Protein AF-A0A3D3ADB4-F1 (afdb_monomer)

Solvent-accessible surface area (backbone atoms only — not comparable to full-atom values): 12333 Å² total; per-residue (Å²): 105,64,68,58,50,26,43,76,72,62,76,50,87,86,85,88,78,67,61,51,85,45,22,53,72,97,80,28,45,43,58,43,72,44,87,93,60,71,86,70,34,26,32,34,36,69,27,54,46,52,48,50,51,60,51,36,76,79,46,87,49,58,43,36,26,47,32,72,87,23,54,72,69,45,68,66,54,27,58,54,53,31,73,50,98,59,74,39,76,54,59,38,40,73,80,30,63,38,64,66,36,46,73,73,65,60,48,49,43,34,9,92,47,101,65,89,73,91,40,13,58,64,52,49,51,54,51,49,55,59,16,51,54,59,24,87,79,42,44,80,66,75,73,71,59,38,64,33,58,49,21,75,77,37,65,42,30,43,47,43,91,84,84,67,87,66,65,60,54,98,85,48,62,64,58,64,60,79,73,63,77,46,62,68,60,32,52,54,49,40,51,54,41,12,52,52,50,19,52,73,75,35,54,68,52,37,53,52,42,58,60,74,74,106

Structure (mmCIF, N/CA/C/O backbone):
data_AF-A0A3D3ADB4-F1
#
_entry.id   AF-A0A3D3ADB4-F1
#
loop_
_atom_site.group_PDB
_atom_site.id
_atom_site.type_symbol
_atom_site.label_atom_id
_atom_site.label_alt_id
_atom_site.label_comp_id
_atom_site.label_asym_id
_atom_site.label_entity_id
_atom_site.label_seq_id
_atom_site.pdbx_PDB_ins_code
_atom_site.Cartn_x
_atom_site.Cartn_y
_atom_site.Cartn_z
_atom_site.occupancy
_atom_site.B_iso_or_equiv
_atom_site.auth_seq_id
_atom_site.auth_comp_id
_atom_site.auth_asym_id
_atom_site.auth_atom_id
_atom_site.pdbx_PDB_model_num
ATOM 1 N N . SER A 1 1 ? -0.443 -19.173 4.653 1.00 86.81 1 SER A N 1
ATOM 2 C CA . SER A 1 1 ? -1.095 -17.880 4.958 1.00 86.81 1 SER A CA 1
ATOM 3 C C . SER A 1 1 ? -2.511 -17.875 4.391 1.00 86.81 1 SER A C 1
ATOM 5 O O . SER A 1 1 ? -2.862 -18.818 3.683 1.00 86.81 1 SER A O 1
ATOM 7 N N . LEU A 1 2 ? -3.318 -16.853 4.700 1.00 89.94 2 LEU A N 1
ATOM 8 C CA . LEU A 1 2 ? -4.669 -16.675 4.146 1.00 89.94 2 LEU A CA 1
ATOM 9 C C . LEU A 1 2 ? -4.635 -16.613 2.610 1.00 89.94 2 LEU A C 1
ATOM 11 O O . LEU A 1 2 ? -5.329 -17.367 1.937 1.00 89.94 2 LEU A O 1
ATOM 15 N N . GLN A 1 3 ? -3.720 -15.804 2.076 1.00 91.62 3 GLN A N 1
ATOM 16 C CA . GLN A 1 3 ? -3.515 -15.594 0.644 1.00 91.62 3 GLN A CA 1
ATOM 17 C C . GLN A 1 3 ? -3.093 -16.888 -0.064 1.00 91.62 3 GLN A C 1
ATOM 19 O O . GLN A 1 3 ? -3.604 -17.199 -1.134 1.00 91.62 3 GLN A O 1
ATOM 24 N N . GLY A 1 4 ? -2.208 -17.683 0.550 1.00 93.75 4 GLY A N 1
ATOM 25 C CA . GLY A 1 4 ? -1.774 -18.964 -0.017 1.00 93.75 4 GLY A CA 1
ATOM 26 C C . GLY A 1 4 ? -2.893 -20.008 -0.089 1.00 93.75 4 GLY A C 1
ATOM 27 O O . GLY A 1 4 ? -2.963 -20.755 -1.058 1.00 93.75 4 GLY A O 1
ATOM 28 N N . ARG A 1 5 ? -3.799 -20.035 0.900 1.00 94.12 5 ARG A N 1
ATOM 29 C CA . ARG A 1 5 ? -4.994 -20.892 0.851 1.00 94.12 5 ARG A CA 1
ATOM 30 C C . ARG A 1 5 ? -5.941 -20.432 -0.255 1.00 94.12 5 ARG A C 1
ATOM 32 O O . ARG A 1 5 ? -6.307 -21.233 -1.099 1.00 94.12 5 ARG A O 1
ATOM 39 N N . ALA A 1 6 ? -6.238 -19.136 -0.303 1.00 94.50 6 ALA A N 1
ATOM 40 C CA . ALA A 1 6 ? -7.074 -18.548 -1.343 1.00 94.50 6 ALA A CA 1
ATOM 41 C C . ALA A 1 6 ? -6.532 -18.784 -2.765 1.00 94.50 6 ALA A C 1
ATOM 43 O O . ALA A 1 6 ? -7.314 -18.947 -3.696 1.00 94.50 6 ALA A O 1
ATOM 44 N N . LEU A 1 7 ? -5.205 -18.834 -2.932 1.00 96.06 7 LEU A N 1
ATOM 45 C CA . LEU A 1 7 ? -4.568 -19.182 -4.204 1.00 96.06 7 LEU A CA 1
ATOM 46 C C . LEU A 1 7 ? -4.842 -20.645 -4.578 1.00 96.06 7 LEU A C 1
ATOM 48 O O . LEU A 1 7 ? -5.208 -20.928 -5.715 1.00 96.06 7 LEU A O 1
ATOM 52 N N . ALA A 1 8 ? -4.687 -21.567 -3.622 1.00 95.88 8 ALA A N 1
ATOM 53 C CA . ALA A 1 8 ? -4.964 -22.991 -3.824 1.00 95.88 8 ALA A CA 1
ATOM 54 C C . ALA A 1 8 ? -6.451 -23.263 -4.112 1.00 95.88 8 ALA A C 1
ATOM 56 O O . ALA A 1 8 ? -6.768 -24.116 -4.937 1.00 95.88 8 ALA A O 1
ATOM 57 N N . ASP A 1 9 ? -7.341 -22.489 -3.489 1.00 94.94 9 ASP A N 1
ATOM 58 C CA . ASP A 1 9 ? -8.791 -22.546 -3.697 1.00 94.94 9 ASP A CA 1
ATOM 59 C C . ASP A 1 9 ? -9.231 -21.828 -4.992 1.00 94.94 9 ASP A C 1
ATOM 61 O O . ASP A 1 9 ? -10.410 -21.835 -5.346 1.00 94.94 9 ASP A O 1
ATOM 65 N N . GLY A 1 10 ? -8.295 -21.210 -5.723 1.00 95.62 10 GLY A N 1
ATOM 66 C CA . GLY A 1 10 ? -8.550 -20.559 -7.007 1.00 95.62 10 GLY A CA 1
ATOM 67 C C . GLY A 1 10 ? -9.293 -19.224 -6.919 1.00 95.62 10 GLY A C 1
ATOM 68 O O . GLY A 1 10 ? -9.812 -18.767 -7.935 1.00 95.62 10 GLY A O 1
ATOM 69 N N . LEU A 1 11 ? -9.334 -18.593 -5.740 1.00 94.75 11 LEU A N 1
ATOM 70 C CA . LEU A 1 11 ? -10.004 -17.304 -5.518 1.00 94.75 11 LEU A CA 1
ATOM 71 C C . LEU A 1 11 ? -9.254 -16.122 -6.141 1.00 94.75 11 LEU A C 1
ATOM 73 O O . LEU A 1 11 ? -9.839 -15.072 -6.385 1.00 94.75 11 LEU A O 1
ATOM 77 N N . TRP A 1 12 ? -7.958 -16.282 -6.391 1.00 95.81 12 TRP A N 1
ATOM 78 C CA . TRP A 1 12 ? -7.139 -15.316 -7.113 1.00 95.81 12 TRP A CA 1
ATOM 79 C C . TRP A 1 12 ? -6.017 -16.040 -7.858 1.00 95.81 12 TRP A C 1
ATOM 81 O O . TRP A 1 12 ? -5.745 -17.217 -7.612 1.00 95.81 12 TRP A O 1
ATOM 91 N N . ARG A 1 13 ? -5.370 -15.340 -8.791 1.00 95.81 13 ARG A N 1
ATOM 92 C CA . ARG A 1 13 ? -4.230 -15.842 -9.566 1.00 95.81 13 ARG A CA 1
ATOM 93 C C . ARG A 1 13 ? -3.192 -14.743 -9.726 1.00 95.81 13 ARG A C 1
ATOM 95 O O . ARG A 1 13 ? -3.519 -13.562 -9.670 1.00 95.81 13 ARG A O 1
ATOM 102 N N . MET A 1 14 ? -1.950 -15.149 -9.957 1.00 95.69 14 MET A N 1
ATOM 103 C CA . MET A 1 14 ? -0.850 -14.239 -10.243 1.00 95.69 14 MET A CA 1
ATOM 104 C C . MET A 1 14 ? 0.037 -14.833 -11.319 1.00 95.69 14 MET A C 1
ATOM 106 O O . MET A 1 14 ? 0.435 -15.994 -11.230 1.00 95.69 14 MET A O 1
ATOM 110 N N . THR A 1 15 ? 0.369 -14.002 -12.296 1.00 96.31 15 THR A N 1
ATOM 111 C CA . THR A 1 15 ? 1.345 -14.308 -13.336 1.00 96.31 15 THR A CA 1
ATOM 112 C C . THR A 1 15 ? 2.487 -13.318 -13.192 1.00 96.31 15 THR A C 1
ATOM 114 O O . THR A 1 15 ? 2.254 -12.124 -13.023 1.00 96.31 15 THR A O 1
ATOM 117 N N . MET A 1 16 ? 3.720 -13.816 -13.223 1.00 96.44 16 MET A N 1
ATOM 118 C CA . MET A 1 16 ? 4.918 -12.983 -13.178 1.00 96.44 16 MET A CA 1
ATOM 119 C C . MET A 1 16 ? 5.565 -12.981 -14.557 1.00 96.44 16 MET A C 1
ATOM 121 O O . MET A 1 16 ? 5.712 -14.038 -15.168 1.00 96.44 16 MET A O 1
ATOM 125 N N . HIS A 1 17 ? 5.954 -11.798 -15.020 1.00 96.62 17 HIS A N 1
ATOM 126 C CA . HIS A 1 17 ? 6.668 -11.595 -16.275 1.00 96.62 17 HIS A CA 1
ATOM 127 C C . HIS A 1 17 ? 8.014 -10.946 -15.955 1.00 96.62 17 HIS A C 1
ATOM 129 O O . HIS A 1 17 ? 8.047 -9.932 -15.254 1.00 96.62 17 HIS A O 1
ATOM 135 N N . ASP A 1 18 ? 9.115 -11.529 -16.430 1.00 96.56 18 ASP A N 1
ATOM 136 C CA . ASP A 1 18 ? 10.436 -10.924 -16.270 1.00 96.56 18 ASP A CA 1
ATOM 137 C C . ASP A 1 18 ? 10.607 -9.810 -17.312 1.00 96.56 18 ASP A C 1
ATOM 139 O O . ASP A 1 18 ? 10.455 -10.029 -18.513 1.00 96.56 18 ASP A O 1
ATOM 143 N N . LEU A 1 19 ? 10.944 -8.595 -16.867 1.00 96.00 19 LEU A N 1
ATOM 144 C CA . LEU A 1 19 ? 11.218 -7.474 -17.772 1.00 96.00 19 LEU A CA 1
ATOM 145 C C . LEU A 1 19 ? 12.393 -7.764 -18.716 1.00 96.00 19 LEU A C 1
ATOM 147 O O . LEU A 1 19 ? 12.453 -7.193 -19.805 1.00 96.00 19 LEU A O 1
ATOM 151 N N . ARG A 1 20 ? 13.317 -8.656 -18.333 1.00 96.50 20 ARG A N 1
ATOM 152 C CA . ARG A 1 20 ? 14.448 -9.060 -19.180 1.00 96.50 20 ARG A CA 1
ATOM 153 C C . ARG A 1 20 ? 14.012 -9.771 -20.456 1.00 96.50 20 ARG A C 1
ATOM 155 O O . ARG A 1 20 ? 14.722 -9.670 -21.455 1.00 96.50 20 ARG A O 1
ATOM 162 N N . ASP A 1 21 ? 12.837 -10.394 -20.482 1.00 97.19 21 ASP A N 1
ATOM 163 C CA . ASP A 1 21 ? 12.294 -11.000 -21.706 1.00 97.19 21 ASP A CA 1
ATOM 164 C C . ASP A 1 21 ? 12.015 -9.951 -22.799 1.00 97.19 21 ASP A C 1
ATOM 166 O O . ASP A 1 21 ? 12.003 -10.271 -23.987 1.00 97.19 21 ASP A O 1
ATOM 170 N N . PHE A 1 22 ? 11.870 -8.683 -22.403 1.00 97.50 22 PHE A N 1
ATOM 171 C CA . PHE A 1 22 ? 11.671 -7.527 -23.279 1.00 97.50 22 PHE A CA 1
ATOM 172 C C . PHE A 1 22 ? 12.933 -6.659 -23.409 1.00 97.50 22 PHE A C 1
ATOM 174 O O . PHE A 1 22 ? 12.899 -5.599 -24.035 1.00 97.50 22 PHE A O 1
ATOM 181 N N . GLY A 1 23 ? 14.043 -7.084 -22.799 1.00 96.88 23 GLY A N 1
ATOM 182 C CA . GLY A 1 23 ? 15.298 -6.346 -22.773 1.00 96.88 23 GLY A CA 1
ATOM 183 C C . GLY A 1 23 ? 15.982 -6.280 -24.139 1.00 96.88 23 GLY A C 1
ATOM 184 O O . GLY A 1 23 ? 15.823 -7.148 -24.998 1.00 96.88 23 GLY A O 1
ATOM 185 N N . VAL A 1 24 ? 16.801 -5.250 -24.338 1.00 95.25 24 VAL A N 1
ATOM 186 C CA . VAL A 1 24 ? 17.414 -4.964 -25.639 1.00 95.25 24 VAL A CA 1
ATOM 187 C C . VAL A 1 24 ? 18.817 -5.559 -25.755 1.00 95.25 24 VAL A C 1
ATOM 189 O O . VAL A 1 24 ? 19.651 -5.461 -24.850 1.00 95.25 24 VAL A O 1
ATOM 192 N N . GLY A 1 25 ? 19.098 -6.138 -26.925 1.00 95.12 25 GLY A N 1
ATOM 193 C CA . GLY A 1 25 ? 20.404 -6.687 -27.284 1.00 95.12 25 GLY A CA 1
ATOM 194 C C . GLY A 1 25 ? 20.715 -8.033 -26.624 1.00 95.12 25 GLY A C 1
ATOM 195 O O . GLY A 1 25 ? 19.897 -8.629 -25.931 1.00 95.12 25 GLY A O 1
ATOM 196 N N . LYS A 1 26 ? 21.942 -8.522 -26.840 1.00 93.75 26 LYS A N 1
ATOM 197 C CA . LYS A 1 26 ? 22.391 -9.854 -26.390 1.00 93.75 26 LYS A CA 1
ATOM 198 C C . LYS A 1 26 ? 22.287 -10.062 -24.871 1.00 93.75 26 LYS A C 1
ATOM 200 O O . LYS A 1 26 ? 22.137 -11.194 -24.427 1.00 93.75 26 LYS A O 1
ATOM 205 N N . HIS A 1 27 ? 22.410 -8.990 -24.092 1.00 94.81 27 HIS A N 1
ATOM 206 C CA . HIS A 1 27 ? 22.422 -9.034 -22.627 1.00 94.81 27 HIS A CA 1
ATOM 207 C C . HIS A 1 27 ? 21.064 -8.720 -21.989 1.00 94.81 27 HIS A C 1
ATOM 209 O O . HIS A 1 27 ? 20.993 -8.661 -20.763 1.00 94.81 27 HIS A O 1
ATOM 215 N N . GLN A 1 28 ? 20.007 -8.541 -22.797 1.00 96.44 28 GLN A N 1
ATOM 216 C CA . GLN A 1 28 ? 18.663 -8.219 -22.310 1.00 96.44 28 GLN A CA 1
ATOM 217 C C . GLN A 1 28 ? 18.671 -7.001 -21.372 1.00 96.44 28 GLN A C 1
ATOM 219 O O . GLN A 1 28 ? 18.148 -7.046 -20.257 1.00 96.44 28 GLN A O 1
ATOM 224 N N . ASN A 1 29 ? 19.316 -5.914 -21.805 1.00 96.44 29 ASN A N 1
ATOM 225 C CA . ASN A 1 29 ? 19.411 -4.701 -20.997 1.00 96.44 29 ASN A CA 1
ATOM 226 C C . ASN A 1 29 ? 18.031 -4.052 -20.883 1.00 96.44 29 ASN A C 1
ATOM 228 O O . ASN A 1 29 ? 17.382 -3.794 -21.900 1.00 96.44 29 ASN A O 1
ATOM 232 N N . ILE A 1 30 ? 17.607 -3.780 -19.650 1.00 97.69 30 ILE A N 1
ATOM 233 C CA . ILE A 1 30 ? 16.306 -3.165 -19.352 1.00 97.69 30 ILE A CA 1
ATOM 234 C C . ILE A 1 30 ? 16.435 -1.690 -18.967 1.00 97.69 30 ILE A C 1
ATOM 236 O O . ILE A 1 30 ? 15.469 -0.938 -19.036 1.00 97.69 30 ILE A O 1
ATOM 240 N N . ASP A 1 31 ? 17.636 -1.271 -18.603 1.00 97.44 31 ASP A N 1
ATOM 241 C CA . ASP A 1 31 ? 17.969 0.041 -18.076 1.00 97.44 31 ASP A CA 1
ATOM 242 C C . ASP A 1 31 ? 19.095 0.704 -18.880 1.00 97.44 31 ASP A C 1
ATOM 244 O O . ASP A 1 31 ? 19.810 0.050 -19.646 1.00 97.44 31 ASP A O 1
ATOM 248 N N . ASP A 1 32 ? 19.214 2.022 -18.740 1.00 97.00 32 ASP A N 1
ATOM 249 C CA . ASP A 1 32 ? 20.315 2.812 -19.293 1.00 97.00 32 ASP A CA 1
ATOM 250 C C . ASP A 1 32 ? 20.644 4.004 -18.376 1.00 97.00 32 ASP A C 1
ATOM 252 O O . ASP A 1 32 ? 19.896 4.337 -17.454 1.00 97.00 32 ASP A O 1
ATOM 256 N N . THR A 1 33 ? 21.782 4.640 -18.622 1.00 96.94 33 THR A N 1
ATOM 257 C CA . THR A 1 33 ? 22.233 5.838 -17.914 1.00 96.94 33 THR A CA 1
ATOM 258 C C . THR A 1 33 ? 21.245 7.009 -18.043 1.00 96.94 33 THR A C 1
ATOM 260 O O . THR A 1 33 ? 20.687 7.233 -19.123 1.00 96.94 33 THR A O 1
ATOM 263 N N . PRO A 1 34 ? 21.035 7.801 -16.972 1.00 96.81 34 PRO A N 1
ATOM 264 C CA . PRO A 1 34 ? 20.165 8.970 -17.026 1.00 96.81 34 PRO A CA 1
ATOM 265 C C . PRO A 1 34 ? 20.634 10.007 -18.058 1.00 96.81 34 PRO A C 1
ATOM 267 O O . PRO A 1 34 ? 21.788 10.450 -18.058 1.00 96.81 34 PRO A O 1
ATOM 270 N N . ALA A 1 35 ? 19.713 10.465 -18.909 1.00 94.69 35 ALA A N 1
ATOM 271 C CA . ALA A 1 35 ? 19.967 11.606 -19.783 1.00 94.69 35 ALA A CA 1
ATOM 272 C C . ALA A 1 35 ? 20.162 12.878 -18.937 1.00 94.69 35 ALA A C 1
ATOM 274 O O . ALA A 1 35 ? 19.321 13.211 -18.107 1.00 94.69 35 ALA A O 1
ATOM 275 N N . GLY A 1 36 ? 21.271 13.592 -19.151 1.00 92.75 36 GLY A N 1
ATOM 276 C CA . GLY A 1 36 ? 21.682 14.727 -18.308 1.00 92.75 36 GLY A CA 1
ATOM 277 C C . GLY A 1 36 ? 22.715 14.373 -17.231 1.00 92.75 36 GLY A C 1
ATOM 278 O O . GLY A 1 36 ? 23.231 15.274 -16.573 1.00 92.75 36 GLY A O 1
ATOM 279 N N . GLY A 1 37 ? 23.083 13.092 -17.113 1.00 90.69 37 GLY A N 1
ATOM 280 C CA . GLY A 1 37 ? 24.051 12.602 -16.134 1.00 90.69 37 GLY A CA 1
ATOM 281 C C . GLY A 1 37 ? 23.441 12.378 -14.749 1.00 90.69 37 GLY A C 1
ATOM 282 O O . GLY A 1 37 ? 22.267 12.645 -14.511 1.00 90.69 37 GLY A O 1
ATOM 283 N N . GLY A 1 38 ? 24.261 11.864 -13.833 1.00 88.50 38 GLY A N 1
ATOM 284 C CA . GLY A 1 38 ? 23.846 11.466 -12.487 1.00 88.50 38 GLY A CA 1
ATOM 285 C C . GLY A 1 38 ? 24.244 10.021 -12.176 1.00 88.50 38 GLY A C 1
ATOM 286 O O . GLY A 1 38 ? 24.580 9.266 -13.091 1.00 88.50 38 GLY A O 1
ATOM 287 N N . PRO A 1 39 ? 24.279 9.639 -10.889 1.00 90.62 39 PRO A N 1
ATOM 288 C CA . PRO A 1 39 ? 24.453 8.246 -10.506 1.00 90.62 39 PRO A CA 1
ATOM 289 C C . PRO A 1 39 ? 23.204 7.424 -10.863 1.00 90.62 39 PRO A C 1
ATOM 291 O O . PRO A 1 39 ? 22.122 7.972 -11.055 1.00 90.62 39 PRO A O 1
ATOM 294 N N . GLY A 1 40 ? 23.359 6.101 -10.911 1.00 92.94 40 GLY A N 1
ATOM 295 C CA . GLY A 1 40 ? 22.242 5.176 -11.093 1.00 92.94 40 GLY A CA 1
ATOM 296 C C . GLY A 1 40 ? 21.882 4.902 -12.552 1.00 92.94 40 GLY A C 1
ATOM 297 O O . GLY A 1 40 ? 22.625 5.229 -13.476 1.00 92.94 40 GLY A O 1
ATOM 298 N N . MET A 1 41 ? 20.745 4.235 -12.727 1.00 97.00 41 MET A N 1
ATOM 299 C CA . MET A 1 41 ? 20.206 3.794 -14.013 1.00 97.00 41 MET A CA 1
ATOM 300 C C . MET A 1 41 ? 18.712 4.135 -14.075 1.00 97.00 41 MET A C 1
ATOM 302 O O . MET A 1 41 ? 18.081 4.363 -13.043 1.00 97.00 41 MET A O 1
ATOM 306 N N . VAL A 1 42 ? 18.130 4.166 -15.269 1.00 97.56 42 VAL A N 1
ATOM 307 C CA . VAL A 1 42 ? 16.698 4.412 -15.494 1.00 97.56 42 VAL A CA 1
ATOM 308 C C . VAL A 1 42 ? 16.129 3.267 -16.318 1.00 97.56 42 VAL A C 1
ATOM 310 O O . VAL A 1 42 ? 16.700 2.903 -17.347 1.00 97.56 42 VAL A O 1
ATOM 313 N N . LEU A 1 43 ? 14.995 2.706 -15.890 1.00 97.88 43 LEU A N 1
ATOM 314 C CA . LEU A 1 43 ? 14.275 1.700 -16.669 1.00 97.88 43 LEU A CA 1
ATOM 315 C C . LEU A 1 43 ? 13.820 2.312 -17.999 1.00 97.88 43 LEU A C 1
ATOM 317 O O . LEU A 1 43 ? 13.130 3.336 -18.028 1.00 97.88 43 LEU A O 1
ATOM 321 N N . ARG A 1 44 ? 14.200 1.673 -19.105 1.00 98.12 44 ARG A N 1
ATOM 322 C CA . ARG A 1 44 ? 13.977 2.204 -20.449 1.00 98.12 44 ARG A CA 1
ATOM 323 C C . ARG A 1 44 ? 12.500 2.179 -20.833 1.00 98.12 44 ARG A C 1
ATOM 325 O O . ARG A 1 44 ? 11.791 1.202 -20.584 1.00 98.12 44 ARG A O 1
ATOM 332 N N . ALA A 1 45 ? 12.063 3.230 -21.528 1.00 98.38 45 ALA A N 1
ATOM 333 C CA . ALA A 1 45 ? 10.679 3.364 -21.977 1.00 98.38 45 ALA A CA 1
ATOM 334 C C . ALA A 1 45 ? 10.242 2.255 -22.946 1.00 98.38 45 ALA A C 1
ATOM 336 O O . ALA A 1 45 ? 9.112 1.785 -22.860 1.00 98.38 45 ALA A O 1
ATOM 337 N N . ASP A 1 46 ? 11.115 1.843 -23.869 1.00 98.19 46 ASP A N 1
ATOM 338 C CA . ASP A 1 46 ? 10.812 0.828 -24.882 1.00 98.19 46 ASP A CA 1
ATOM 339 C C . ASP A 1 46 ? 10.605 -0.561 -24.267 1.00 98.19 46 ASP A C 1
ATOM 341 O O . ASP A 1 46 ? 9.657 -1.255 -24.627 1.00 98.19 46 ASP A O 1
ATOM 345 N N . VAL A 1 47 ? 11.430 -0.924 -23.284 1.00 98.31 47 VAL A N 1
ATOM 346 C CA . VAL A 1 47 ? 11.310 -2.182 -22.533 1.00 98.31 47 VAL A CA 1
ATOM 347 C C . VAL A 1 47 ? 10.044 -2.194 -21.675 1.00 98.31 47 VAL A C 1
ATOM 349 O O . VAL A 1 47 ? 9.259 -3.140 -21.744 1.00 98.31 47 VAL A O 1
ATOM 352 N N . ALA A 1 48 ? 9.806 -1.127 -20.902 1.00 98.19 48 ALA A N 1
ATOM 353 C CA . ALA A 1 48 ? 8.611 -0.999 -20.069 1.00 98.19 48 ALA A CA 1
ATOM 354 C C . ALA A 1 48 ? 7.319 -1.039 -20.905 1.00 98.19 48 ALA A C 1
ATOM 356 O O . ALA A 1 48 ? 6.375 -1.750 -20.555 1.00 98.19 48 ALA A O 1
ATOM 357 N N . ALA A 1 49 ? 7.290 -0.319 -22.032 1.00 98.44 49 ALA A N 1
ATOM 358 C CA . ALA A 1 49 ? 6.153 -0.314 -22.946 1.00 98.44 49 ALA A CA 1
ATOM 359 C C . ALA A 1 49 ? 5.920 -1.696 -23.563 1.00 98.44 49 ALA A C 1
ATOM 361 O O . ALA A 1 49 ? 4.795 -2.179 -23.527 1.00 98.44 49 ALA A O 1
ATOM 362 N N . ALA A 1 50 ? 6.964 -2.366 -24.062 1.00 98.25 50 ALA A N 1
ATOM 363 C CA . ALA A 1 50 ? 6.826 -3.692 -24.661 1.00 98.25 50 ALA A CA 1
ATOM 364 C C . ALA A 1 50 ? 6.261 -4.725 -23.670 1.00 98.25 50 ALA A C 1
ATOM 366 O O . ALA A 1 50 ? 5.372 -5.497 -24.033 1.00 98.25 50 ALA A O 1
ATOM 367 N N . ALA A 1 51 ? 6.725 -4.703 -22.417 1.00 97.75 51 ALA A N 1
ATOM 368 C CA . ALA A 1 51 ? 6.224 -5.589 -21.372 1.00 97.75 51 ALA A CA 1
ATOM 369 C C . ALA A 1 51 ? 4.747 -5.318 -21.045 1.00 97.75 51 ALA A C 1
ATOM 371 O O . ALA A 1 51 ? 3.927 -6.238 -21.034 1.00 97.75 51 ALA A O 1
ATOM 372 N N . VAL A 1 52 ? 4.387 -4.051 -20.815 1.00 97.94 52 VAL A N 1
ATOM 373 C CA . VAL A 1 52 ? 3.006 -3.670 -20.485 1.00 97.94 52 VAL A CA 1
ATOM 374 C C . VAL A 1 52 ? 2.062 -3.929 -21.654 1.00 97.94 52 VAL A C 1
ATOM 376 O O . VAL A 1 52 ? 0.991 -4.494 -21.443 1.00 97.94 52 VAL A O 1
ATOM 379 N N . ASP A 1 53 ? 2.455 -3.599 -22.881 1.00 98.06 53 ASP A N 1
ATOM 380 C CA . ASP A 1 53 ? 1.646 -3.828 -24.082 1.00 98.06 53 ASP A CA 1
ATOM 381 C C . ASP A 1 53 ? 1.410 -5.330 -24.310 1.00 98.06 53 ASP A C 1
ATOM 383 O O . ASP A 1 53 ? 0.297 -5.744 -24.634 1.00 98.06 53 ASP A O 1
ATOM 387 N N . HIS A 1 54 ? 2.421 -6.174 -24.070 1.00 97.12 54 HIS A N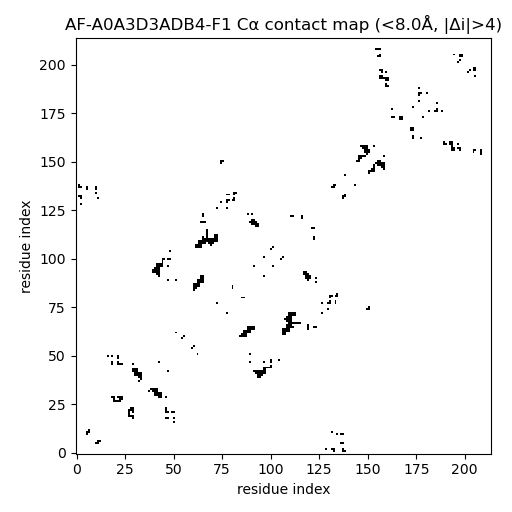 1
ATOM 388 C CA . HIS A 1 54 ? 2.284 -7.628 -24.178 1.00 97.12 54 HIS A CA 1
ATOM 389 C C . HIS A 1 54 ? 1.248 -8.204 -23.201 1.00 97.12 54 HIS A C 1
ATOM 391 O O . HIS A 1 54 ? 0.435 -9.052 -23.586 1.00 97.12 54 HIS A O 1
ATOM 397 N N . VAL A 1 55 ? 1.276 -7.759 -21.941 1.00 96.50 55 VAL A N 1
ATOM 398 C CA . VAL A 1 55 ? 0.359 -8.249 -20.900 1.00 96.50 55 VAL A CA 1
ATOM 399 C C . VAL A 1 55 ? -1.046 -7.679 -21.104 1.00 96.50 55 VAL A C 1
ATOM 401 O O . VAL A 1 55 ? -2.027 -8.423 -21.038 1.00 96.50 55 VAL A O 1
ATOM 404 N N . THR A 1 56 ? -1.153 -6.383 -21.409 1.00 96.56 56 THR A N 1
ATOM 405 C CA . THR A 1 56 ? -2.441 -5.693 -21.593 1.00 96.56 56 THR A CA 1
ATOM 406 C C . THR A 1 56 ? -3.189 -6.133 -22.848 1.00 96.56 56 THR A C 1
ATOM 408 O O . THR A 1 56 ? -4.417 -6.193 -22.825 1.00 96.56 56 THR A O 1
ATOM 411 N N . ALA A 1 57 ? -2.485 -6.534 -23.913 1.00 95.81 57 ALA A N 1
ATOM 412 C CA . ALA A 1 57 ? -3.106 -7.113 -25.107 1.00 95.81 57 ALA A CA 1
ATOM 413 C C . ALA A 1 57 ? -3.877 -8.414 -24.814 1.00 95.81 57 ALA A C 1
ATOM 415 O O . ALA A 1 57 ? -4.828 -8.743 -25.520 1.00 95.81 57 ALA A O 1
ATOM 416 N N . GLN A 1 58 ? -3.468 -9.154 -23.781 1.00 91.31 58 GLN A N 1
ATOM 417 C CA . GLN A 1 58 ? -4.121 -10.392 -23.347 1.00 91.31 58 GLN A CA 1
ATOM 418 C C . GLN A 1 58 ? -5.136 -10.139 -22.227 1.00 91.31 58 GLN A C 1
ATOM 420 O O . GLN A 1 58 ? -6.150 -10.828 -22.150 1.00 91.31 58 GLN A O 1
ATOM 425 N N . ASN A 1 59 ? -4.859 -9.159 -21.363 1.00 90.38 59 ASN A N 1
ATOM 426 C CA . ASN A 1 59 ? -5.653 -8.836 -20.183 1.00 90.38 59 ASN A CA 1
ATOM 427 C C . ASN A 1 59 ? -5.748 -7.308 -20.038 1.00 90.38 59 ASN A C 1
ATOM 429 O O . ASN A 1 59 ? -4.832 -6.711 -19.470 1.00 90.38 59 ASN A O 1
ATOM 433 N N . PRO A 1 60 ? -6.818 -6.653 -20.526 1.00 93.75 60 PRO A N 1
ATOM 434 C CA . PRO A 1 60 ? -6.956 -5.196 -20.492 1.00 93.75 60 PRO A CA 1
ATOM 435 C C . PRO A 1 60 ? -7.303 -4.697 -19.076 1.00 93.75 60 PRO A C 1
ATOM 437 O O . PRO A 1 60 ? -8.399 -4.208 -18.816 1.00 93.75 60 PRO A O 1
ATOM 440 N N . LEU A 1 61 ? -6.367 -4.867 -18.144 1.00 96.88 61 LEU A N 1
ATOM 441 C CA . LEU A 1 61 ? -6.485 -4.508 -16.734 1.00 96.88 61 LEU A CA 1
ATOM 442 C C . LEU A 1 61 ? -5.774 -3.175 -16.445 1.00 96.88 61 LEU A C 1
ATOM 444 O O . LEU A 1 61 ? -4.834 -2.813 -17.159 1.00 96.88 61 LEU A O 1
ATOM 448 N N . PRO A 1 62 ? -6.166 -2.456 -15.377 1.00 97.44 62 PRO A N 1
ATOM 449 C CA . PRO A 1 62 ? -5.460 -1.259 -14.937 1.00 97.44 62 PRO A CA 1
ATOM 450 C C . PRO A 1 62 ? -3.984 -1.540 -14.633 1.00 97.44 62 PRO A C 1
ATOM 452 O O . PRO A 1 62 ? -3.652 -2.516 -13.954 1.00 97.44 62 PRO A O 1
ATOM 455 N N . VAL A 1 63 ? -3.104 -0.655 -15.107 1.00 98.56 63 VAL A N 1
ATOM 456 C CA . VAL A 1 63 ? -1.658 -0.731 -14.870 1.00 98.56 63 VAL A CA 1
ATOM 457 C C . VAL A 1 63 ? -1.288 0.189 -13.714 1.00 98.56 63 VAL A C 1
ATOM 459 O O . VAL A 1 63 ? -1.524 1.394 -13.768 1.00 98.56 63 VAL A O 1
ATOM 462 N N . ILE A 1 64 ? -0.688 -0.387 -12.679 1.00 98.69 64 ILE A N 1
ATOM 463 C CA . ILE A 1 64 ? -0.233 0.286 -11.470 1.00 98.69 64 ILE A CA 1
ATOM 464 C C . ILE A 1 64 ? 1.290 0.378 -11.499 1.00 98.69 64 ILE A C 1
ATOM 466 O O . ILE A 1 64 ? 1.984 -0.627 -11.680 1.00 98.69 64 ILE A O 1
ATOM 470 N N . LEU A 1 65 ? 1.807 1.584 -11.283 1.00 98.69 65 LEU A N 1
ATOM 471 C CA . LEU A 1 65 ? 3.230 1.859 -11.131 1.00 98.69 65 LEU A CA 1
ATOM 472 C C . LEU A 1 65 ? 3.497 2.258 -9.673 1.00 98.69 65 LEU A C 1
ATOM 474 O O . LEU A 1 65 ? 3.155 3.373 -9.274 1.00 98.69 65 LEU A O 1
ATOM 478 N N . PRO A 1 66 ? 4.104 1.385 -8.852 1.00 98.38 66 PRO A N 1
ATOM 479 C CA . PRO A 1 66 ? 4.575 1.791 -7.539 1.00 98.38 66 PRO A CA 1
ATOM 480 C C . PRO A 1 66 ? 5.587 2.937 -7.664 1.00 98.38 66 PRO A C 1
ATOM 482 O O . PRO A 1 66 ? 6.616 2.808 -8.324 1.00 98.38 66 PRO A O 1
ATOM 485 N N . SER A 1 67 ? 5.278 4.079 -7.060 1.00 97.94 67 SER A N 1
ATOM 486 C CA . SER A 1 67 ? 6.067 5.304 -7.187 1.00 97.94 67 SER A CA 1
ATOM 487 C C . SER A 1 67 ? 5.811 6.208 -5.982 1.00 97.94 67 SER A C 1
ATOM 489 O O . SER A 1 67 ? 4.647 6.468 -5.673 1.00 97.94 67 SER A O 1
ATOM 491 N N . PRO A 1 68 ? 6.848 6.756 -5.319 1.00 97.38 68 PRO A N 1
ATOM 492 C CA . PRO A 1 68 ? 6.654 7.709 -4.224 1.00 97.38 68 PRO A CA 1
ATOM 493 C C . PRO A 1 68 ? 5.997 9.024 -4.687 1.00 97.38 68 PRO A C 1
ATOM 495 O O . PRO A 1 68 ? 5.511 9.781 -3.854 1.00 97.38 68 PRO A O 1
ATOM 498 N N . ARG A 1 69 ? 5.9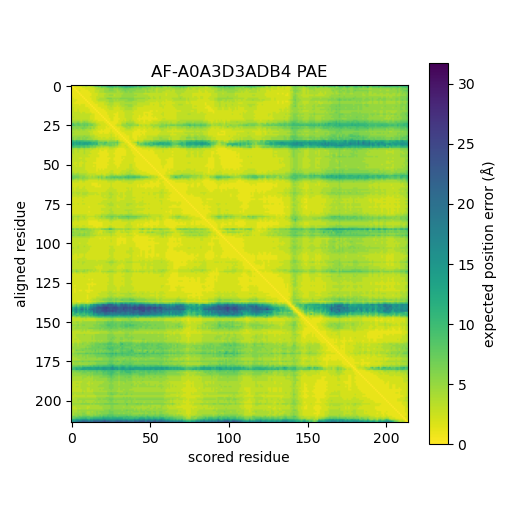52 9.288 -6.004 1.00 97.00 69 ARG A N 1
ATOM 499 C CA . ARG A 1 69 ? 5.251 10.432 -6.620 1.00 97.00 69 ARG A CA 1
ATOM 500 C C . ARG A 1 69 ? 3.743 10.208 -6.763 1.00 97.00 69 ARG A C 1
ATOM 502 O O . ARG A 1 69 ? 3.014 11.143 -7.084 1.00 97.00 69 ARG A O 1
ATOM 509 N N . GLY A 1 70 ? 3.304 8.963 -6.605 1.00 97.94 70 GLY A N 1
ATOM 510 C CA . GLY A 1 70 ? 1.939 8.543 -6.861 1.00 97.94 70 GLY A CA 1
ATOM 511 C C . GLY A 1 70 ? 0.939 8.994 -5.808 1.00 97.94 70 GLY A C 1
ATOM 512 O O . GLY A 1 70 ? 1.293 9.508 -4.746 1.00 97.94 70 GLY A O 1
ATOM 513 N N . VAL A 1 71 ? -0.337 8.727 -6.082 1.00 98.44 71 VAL A N 1
ATOM 514 C CA . VAL A 1 71 ? -1.385 8.914 -5.074 1.00 98.44 71 VAL A CA 1
ATOM 515 C C . VAL A 1 71 ? -1.144 7.964 -3.893 1.00 98.44 71 VAL A C 1
ATOM 517 O O . VAL A 1 71 ? -0.726 6.824 -4.113 1.00 98.44 71 VAL A O 1
ATOM 520 N N . PRO A 1 72 ? -1.392 8.377 -2.639 1.00 98.25 72 PRO A N 1
ATOM 521 C CA . PRO A 1 72 ? -1.228 7.484 -1.499 1.00 98.25 72 PRO A CA 1
ATOM 522 C C . PRO A 1 72 ? -2.146 6.262 -1.601 1.00 98.25 72 PRO A C 1
ATOM 524 O O . PRO A 1 72 ? -3.350 6.393 -1.837 1.00 98.25 72 PRO A O 1
ATOM 527 N N . PHE A 1 73 ? -1.599 5.071 -1.373 1.00 98.62 73 PHE A N 1
ATOM 528 C CA . PHE A 1 73 ? -2.383 3.856 -1.225 1.00 98.62 73 PHE A CA 1
ATOM 529 C C . PHE A 1 73 ? -3.192 3.925 0.073 1.00 98.62 73 PHE A C 1
ATOM 531 O O . PHE A 1 73 ? -2.657 4.189 1.151 1.00 98.62 73 PHE A O 1
ATOM 538 N N . THR A 1 74 ? -4.499 3.693 -0.022 1.00 97.06 74 THR A N 1
ATOM 539 C CA . THR A 1 74 ? -5.422 3.782 1.115 1.00 97.06 74 THR A CA 1
ATOM 540 C C . THR A 1 74 ? -6.299 2.543 1.205 1.00 97.06 74 THR A C 1
ATOM 542 O O . THR A 1 74 ? -6.495 1.827 0.223 1.00 97.06 74 THR A O 1
ATOM 545 N N . GLN A 1 75 ? -6.911 2.337 2.373 1.00 95.75 75 GLN A N 1
ATOM 546 C CA . GLN A 1 75 ? -7.887 1.263 2.563 1.00 95.75 75 GLN A CA 1
ATOM 547 C C . GLN A 1 75 ? -9.067 1.362 1.581 1.00 95.75 75 GLN A C 1
ATOM 549 O O . GLN A 1 75 ? -9.593 0.338 1.154 1.00 95.75 75 GLN A O 1
ATOM 554 N N . SER A 1 76 ? -9.448 2.576 1.167 1.00 93.94 76 SER A N 1
ATOM 555 C CA . SER A 1 76 ? -10.488 2.779 0.151 1.00 93.94 76 SER A CA 1
ATOM 556 C C . SER A 1 76 ? -10.067 2.235 -1.216 1.00 93.94 76 SER A C 1
ATOM 558 O O . SER A 1 76 ? -10.861 1.552 -1.857 1.00 93.94 76 SER A O 1
ATOM 560 N N . LEU A 1 77 ? -8.822 2.483 -1.645 1.00 96.62 77 LEU A N 1
ATOM 561 C CA . LEU A 1 77 ? -8.296 1.928 -2.899 1.00 96.62 77 LEU A CA 1
ATOM 562 C C . LEU A 1 77 ? -8.215 0.401 -2.840 1.00 96.62 77 LEU A C 1
ATOM 564 O O . LEU A 1 77 ? -8.620 -0.269 -3.784 1.00 96.62 77 LEU A O 1
ATOM 568 N N . ALA A 1 78 ? -7.772 -0.164 -1.712 1.00 97.00 78 ALA A N 1
ATOM 569 C CA . ALA A 1 78 ? -7.749 -1.614 -1.523 1.00 97.00 78 ALA A CA 1
ATOM 570 C C . ALA A 1 78 ? -9.151 -2.236 -1.678 1.00 97.00 78 ALA A C 1
ATOM 572 O O . ALA A 1 78 ? -9.313 -3.250 -2.354 1.00 97.00 78 ALA A O 1
ATOM 573 N N . GLN A 1 79 ? -10.173 -1.606 -1.088 1.00 94.44 79 GLN A N 1
ATOM 574 C CA . GLN A 1 79 ? -11.571 -2.041 -1.184 1.00 94.44 79 GLN A CA 1
ATOM 575 C C . GLN A 1 79 ? -12.161 -1.891 -2.583 1.00 94.44 79 GLN A C 1
ATOM 577 O O . GLN A 1 79 ? -12.997 -2.702 -2.980 1.00 94.44 79 GLN A O 1
ATOM 582 N N . GLU A 1 80 ? -11.782 -0.841 -3.303 1.00 95.50 80 GLU A N 1
ATOM 583 C CA . GLU A 1 80 ? -12.185 -0.635 -4.689 1.00 95.50 80 GLU A CA 1
ATOM 584 C C . GLU A 1 80 ? -11.584 -1.721 -5.583 1.00 95.50 80 GLU A C 1
ATOM 586 O O . GLU A 1 80 ? -12.313 -2.436 -6.269 1.00 95.50 80 GLU A O 1
ATOM 591 N N . TRP A 1 81 ? -10.270 -1.915 -5.508 1.00 97.50 81 TRP A N 1
ATOM 592 C CA . TRP A 1 81 ? -9.561 -2.878 -6.342 1.00 97.50 81 TRP A CA 1
ATOM 593 C C . TRP A 1 81 ? -9.915 -4.331 -6.032 1.00 97.50 81 TRP A C 1
ATOM 595 O O . TRP A 1 81 ? -9.946 -5.147 -6.947 1.00 97.50 81 TRP A O 1
ATOM 605 N N . ALA A 1 82 ? -10.262 -4.661 -4.786 1.00 95.81 82 ALA A N 1
ATOM 606 C CA . ALA A 1 82 ? -10.720 -6.003 -4.420 1.00 95.81 82 ALA A CA 1
ATOM 607 C C . ALA A 1 82 ? -12.058 -6.403 -5.072 1.00 95.81 82 ALA A C 1
ATOM 609 O O . ALA A 1 82 ? -12.407 -7.582 -5.072 1.00 95.81 82 ALA A O 1
ATOM 610 N N . LYS A 1 83 ? -12.816 -5.434 -5.606 1.00 94.06 83 LYS A N 1
ATOM 611 C CA . LYS A 1 83 ? -14.060 -5.667 -6.357 1.00 94.06 83 LYS A CA 1
ATOM 612 C C . LYS A 1 83 ? -13.837 -5.761 -7.869 1.00 94.06 83 LYS A C 1
ATOM 614 O O . LYS A 1 83 ? -14.779 -6.103 -8.577 1.00 94.06 83 LYS A O 1
ATOM 619 N N . GLY A 1 84 ? -12.652 -5.386 -8.355 1.00 93.62 84 GLY A N 1
ATOM 620 C CA . GLY A 1 84 ? -12.315 -5.382 -9.776 1.00 93.62 84 GLY A CA 1
ATOM 621 C C . GLY A 1 84 ? -11.829 -6.740 -10.285 1.00 93.62 84 GLY A C 1
ATOM 622 O O . GLY A 1 84 ? -11.590 -7.664 -9.510 1.00 93.62 84 GLY A O 1
ATOM 623 N N . ASP A 1 85 ? -11.636 -6.833 -11.601 1.00 93.69 85 ASP A N 1
ATOM 624 C CA . ASP A 1 85 ? -11.239 -8.077 -12.283 1.00 93.69 85 ASP A CA 1
ATOM 625 C C . ASP A 1 85 ? -9.746 -8.424 -12.127 1.00 93.69 85 ASP A C 1
ATOM 627 O O . ASP A 1 85 ? -9.328 -9.553 -12.390 1.00 93.69 85 ASP A O 1
ATOM 631 N N . GLY A 1 86 ? -8.923 -7.460 -11.708 1.00 96.19 86 GLY A N 1
ATOM 632 C CA . GLY A 1 86 ? -7.487 -7.632 -11.515 1.00 96.19 86 GLY A CA 1
ATOM 633 C C . GLY A 1 86 ? -6.702 -6.342 -11.742 1.00 96.19 86 GLY A C 1
ATOM 634 O O . GLY A 1 86 ? -7.265 -5.298 -12.064 1.00 96.19 86 GLY A O 1
ATOM 635 N N . LEU A 1 87 ? -5.384 -6.427 -11.573 1.00 97.94 87 LEU A N 1
ATOM 636 C CA . LEU A 1 87 ? -4.435 -5.327 -11.752 1.00 97.94 87 LEU A CA 1
ATOM 637 C C . LEU A 1 87 ? -3.149 -5.857 -12.390 1.00 97.94 87 LEU A C 1
ATOM 639 O O . LEU A 1 87 ? -2.775 -7.012 -12.174 1.00 97.94 87 LEU A O 1
ATOM 643 N N . ILE A 1 88 ? -2.439 -4.992 -13.109 1.00 98.38 88 ILE A N 1
ATOM 644 C CA . ILE A 1 88 ? -1.077 -5.237 -13.590 1.00 98.38 88 ILE A CA 1
ATOM 645 C C . ILE A 1 88 ? -0.138 -4.320 -12.815 1.00 98.38 88 ILE A C 1
ATOM 647 O O . ILE A 1 88 ? -0.327 -3.110 -12.821 1.00 98.38 88 ILE A O 1
ATOM 651 N N . PHE A 1 89 ? 0.894 -4.870 -12.178 1.00 98.44 89 PHE A N 1
ATOM 652 C CA . PHE A 1 89 ? 1.924 -4.075 -11.507 1.00 98.44 89 PHE A CA 1
ATOM 653 C C . PHE A 1 89 ? 3.192 -4.041 -12.358 1.00 98.44 89 PHE A C 1
ATOM 655 O O . PHE A 1 89 ? 3.782 -5.087 -12.624 1.00 98.44 89 PHE A O 1
ATOM 662 N N . ILE A 1 90 ? 3.636 -2.844 -12.750 1.00 97.88 90 ILE A N 1
ATOM 663 C CA . ILE A 1 90 ? 4.975 -2.639 -13.313 1.00 97.88 90 ILE A CA 1
ATOM 664 C C . ILE A 1 90 ? 5.916 -2.173 -12.202 1.00 97.88 90 ILE A C 1
ATOM 666 O O . ILE A 1 90 ? 5.970 -1.001 -11.839 1.00 97.88 90 ILE A O 1
ATOM 670 N N . CYS A 1 91 ? 6.651 -3.120 -11.626 1.00 96.94 91 CYS A N 1
ATOM 671 C CA . CYS A 1 91 ? 7.592 -2.843 -10.548 1.00 96.94 91 CYS A CA 1
ATOM 672 C C . CYS A 1 91 ? 8.864 -2.200 -11.111 1.00 96.94 91 CYS A C 1
ATOM 674 O O . CYS A 1 91 ? 9.664 -2.861 -11.775 1.00 96.94 91 CYS A O 1
ATOM 676 N N . ASN A 1 92 ? 9.054 -0.910 -10.843 1.00 90.94 92 ASN A N 1
ATOM 677 C CA . ASN A 1 92 ? 10.280 -0.202 -11.191 1.00 90.94 92 ASN A CA 1
ATOM 678 C C . ASN A 1 92 ? 11.427 -0.529 -10.215 1.00 90.94 92 ASN A C 1
ATOM 680 O O . ASN A 1 92 ? 11.227 -0.982 -9.086 1.00 90.94 92 ASN A O 1
ATOM 684 N N . ARG A 1 93 ? 12.650 -0.266 -10.670 1.00 94.06 93 ARG A N 1
ATOM 685 C CA . ARG A 1 93 ? 13.888 -0.258 -9.880 1.00 94.06 93 ARG A CA 1
ATOM 686 C C . ARG A 1 93 ? 14.725 0.950 -10.291 1.00 94.06 93 ARG A C 1
ATOM 688 O O . ARG A 1 93 ? 14.293 1.741 -11.130 1.00 94.06 93 ARG A O 1
ATOM 695 N N . PHE A 1 94 ? 15.939 1.029 -9.751 1.00 93.25 94 PHE A N 1
ATOM 696 C CA . PHE A 1 94 ? 16.912 2.065 -10.083 1.00 93.25 94 PHE A CA 1
ATOM 697 C C . PHE A 1 94 ? 16.391 3.454 -9.670 1.00 93.25 94 PHE A C 1
ATOM 699 O O . PHE A 1 94 ? 15.710 3.555 -8.652 1.00 93.25 94 PHE A O 1
ATOM 706 N N . GLU A 1 95 ? 16.682 4.505 -10.439 1.00 9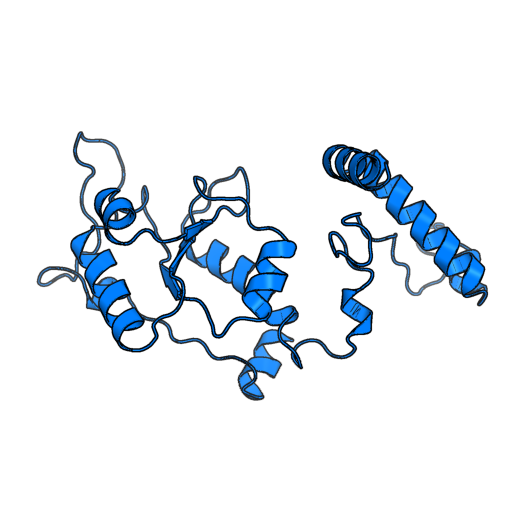4.38 95 GLU A N 1
ATOM 707 C CA . GLU A 1 95 ? 16.142 5.855 -10.210 1.00 94.38 95 GLU A CA 1
ATOM 708 C C . GLU A 1 95 ? 14.654 5.976 -10.601 1.00 94.38 95 GLU A C 1
ATOM 710 O O . GLU A 1 95 ? 14.007 6.988 -10.334 1.00 94.38 95 GLU A O 1
ATOM 715 N N . GLY A 1 96 ? 14.095 4.944 -11.242 1.00 94.19 96 GLY A N 1
ATOM 716 C CA . GLY A 1 96 ? 12.710 4.894 -11.692 1.00 94.19 96 GLY A CA 1
ATOM 717 C C . GLY A 1 96 ? 12.582 4.435 -13.142 1.00 94.19 96 GLY A C 1
ATOM 718 O O . GLY A 1 96 ? 13.442 3.738 -13.682 1.00 94.19 96 GLY A O 1
ATOM 719 N N . VAL A 1 97 ? 11.474 4.826 -13.769 1.00 97.19 97 VAL A N 1
ATOM 720 C CA . VAL A 1 97 ? 11.177 4.559 -15.181 1.00 97.19 97 VAL A CA 1
ATOM 721 C C . VAL A 1 97 ? 11.200 5.852 -15.976 1.00 97.19 97 VAL A C 1
ATOM 723 O O . VAL A 1 97 ? 10.857 6.911 -15.458 1.00 97.19 97 VAL A O 1
ATOM 726 N N . ASP A 1 98 ? 11.618 5.761 -17.233 1.00 98.12 98 ASP A N 1
ATOM 727 C CA . ASP A 1 98 ? 11.632 6.884 -18.161 1.00 98.12 98 ASP A CA 1
ATOM 728 C C . ASP A 1 98 ? 10.253 7.565 -18.244 1.00 98.12 98 ASP A C 1
ATOM 730 O O . ASP A 1 98 ? 9.233 6.926 -18.516 1.00 98.12 98 ASP A O 1
ATOM 734 N N . GLU A 1 99 ? 10.229 8.885 -18.050 1.00 98.25 99 GLU A N 1
ATOM 735 C CA . GLU A 1 99 ? 9.003 9.690 -17.984 1.00 98.25 99 GLU A CA 1
ATOM 736 C C . GLU A 1 99 ? 8.132 9.562 -19.245 1.00 98.25 99 GLU A C 1
ATOM 738 O O . GLU A 1 99 ? 6.908 9.687 -19.187 1.00 98.25 99 GLU A O 1
ATOM 743 N N . ARG A 1 100 ? 8.732 9.259 -20.404 1.00 98.62 100 ARG A N 1
ATOM 744 C CA . ARG A 1 100 ? 7.989 9.083 -21.660 1.00 98.62 100 ARG A CA 1
ATOM 745 C C . ARG A 1 100 ? 7.093 7.852 -21.626 1.00 98.62 100 ARG A C 1
ATOM 747 O O . ARG A 1 100 ? 6.038 7.875 -22.252 1.00 98.62 100 ARG A O 1
ATOM 754 N N . PHE A 1 101 ? 7.473 6.802 -20.894 1.00 98.62 101 PHE A N 1
ATOM 755 C CA . PHE A 1 101 ? 6.592 5.655 -20.671 1.00 98.62 101 PHE A CA 1
ATOM 756 C C . PHE A 1 101 ? 5.360 6.071 -19.859 1.00 98.62 101 PHE A C 1
ATOM 758 O O . PHE A 1 101 ? 4.238 5.760 -20.259 1.00 98.62 101 PHE A O 1
ATOM 765 N N . ILE A 1 102 ? 5.556 6.845 -18.785 1.00 98.44 102 ILE A N 1
ATOM 766 C CA . ILE A 1 102 ? 4.457 7.356 -17.953 1.00 98.44 102 ILE A CA 1
ATOM 767 C C . ILE A 1 102 ? 3.525 8.230 -18.799 1.00 98.44 102 ILE A C 1
ATOM 769 O O . ILE A 1 102 ? 2.319 8.003 -18.822 1.00 98.44 102 ILE A O 1
ATOM 773 N N . ALA A 1 103 ? 4.075 9.163 -19.579 1.00 98.50 103 ALA A N 1
ATOM 774 C CA . ALA A 1 103 ? 3.285 10.025 -20.455 1.00 98.50 103 ALA A CA 1
ATOM 775 C C . ALA A 1 103 ? 2.499 9.244 -21.530 1.00 98.50 103 ALA A C 1
ATOM 777 O O . ALA A 1 103 ? 1.361 9.598 -21.839 1.00 98.50 103 ALA A O 1
ATOM 778 N N . ALA A 1 104 ? 3.093 8.190 -22.101 1.00 98.44 104 ALA A N 1
ATOM 779 C CA . ALA A 1 104 ? 2.523 7.448 -23.227 1.00 98.44 104 ALA A CA 1
ATOM 780 C C . ALA A 1 104 ? 1.560 6.317 -22.834 1.00 98.44 104 ALA A C 1
ATOM 782 O O . ALA A 1 104 ? 0.761 5.894 -23.672 1.00 98.44 104 ALA A O 1
ATOM 783 N N . ARG A 1 105 ? 1.668 5.770 -21.618 1.00 98.06 105 ARG A N 1
ATOM 784 C CA . ARG A 1 105 ? 0.830 4.655 -21.135 1.00 98.06 105 ARG A CA 1
ATOM 785 C C . ARG A 1 105 ? -0.025 5.005 -19.928 1.00 98.06 105 ARG A C 1
ATOM 787 O O . ARG A 1 105 ? -0.928 4.241 -19.616 1.00 98.06 105 ARG A O 1
ATOM 794 N N . GLN A 1 106 ? 0.237 6.148 -19.296 1.00 98.06 106 GLN A N 1
ATOM 795 C CA . GLN A 1 106 ? -0.534 6.683 -18.174 1.00 98.06 106 GLN A CA 1
ATOM 796 C C . GLN A 1 106 ? -0.842 5.625 -17.098 1.00 98.06 106 GLN A C 1
ATOM 798 O O . GLN A 1 106 ? -2.001 5.486 -16.702 1.00 98.06 106 GLN A O 1
ATOM 803 N N . PRO A 1 107 ? 0.160 4.846 -16.631 1.00 98.38 107 PRO A N 1
ATOM 804 C CA . PRO A 1 107 ? -0.065 3.957 -15.503 1.00 98.38 107 PRO A CA 1
ATOM 805 C C . PRO A 1 107 ? -0.467 4.791 -14.284 1.00 98.38 107 PRO A C 1
ATOM 807 O O . PRO A 1 107 ? 0.003 5.917 -14.102 1.00 98.38 107 PRO A O 1
ATOM 810 N N . LEU A 1 108 ? -1.311 4.232 -13.423 1.00 98.56 108 LEU A N 1
ATOM 811 C CA . LEU A 1 108 ? -1.643 4.883 -12.167 1.00 98.56 108 LEU A CA 1
ATOM 812 C C . LEU A 1 108 ? -0.438 4.777 -11.230 1.00 98.56 108 LEU A C 1
ATOM 814 O O . LEU A 1 108 ? -0.114 3.694 -10.737 1.00 98.56 108 LEU A O 1
ATOM 818 N N . GLU A 1 109 ? 0.231 5.902 -10.995 1.00 98.69 109 GLU A N 1
ATOM 819 C CA . GLU A 1 109 ? 1.292 5.991 -9.997 1.00 98.69 109 GLU A CA 1
ATOM 820 C C . GLU A 1 109 ? 0.701 5.904 -8.585 1.00 98.69 109 GLU A C 1
ATOM 822 O O . GLU A 1 109 ? -0.190 6.684 -8.235 1.00 98.69 109 GLU A O 1
ATOM 827 N N . VAL A 1 110 ? 1.220 4.992 -7.755 1.00 98.75 110 VAL A N 1
ATOM 828 C CA . VAL A 1 110 ? 0.729 4.769 -6.384 1.00 98.75 110 VAL A CA 1
ATOM 829 C C . VAL A 1 110 ? 1.880 4.698 -5.384 1.00 98.75 110 VAL A C 1
ATOM 831 O O . VAL A 1 110 ? 2.815 3.915 -5.550 1.00 98.75 110 VAL A O 1
ATOM 834 N N . SER A 1 111 ? 1.786 5.501 -4.326 1.00 98.50 111 SER A N 1
ATOM 835 C CA . SER A 1 111 ? 2.772 5.598 -3.247 1.00 98.50 111 SER A CA 1
ATOM 836 C C . SER A 1 111 ? 2.317 4.826 -2.011 1.00 98.50 111 SER A C 1
ATOM 838 O O . SER A 1 111 ? 1.151 4.890 -1.630 1.00 98.50 111 SER A O 1
ATOM 840 N N . LEU A 1 112 ? 3.231 4.132 -1.328 1.00 97.88 112 LEU A N 1
ATOM 841 C CA . LEU A 1 112 ? 2.940 3.548 -0.010 1.00 97.88 112 LEU A CA 1
ATOM 842 C C . LEU A 1 112 ? 3.098 4.541 1.152 1.00 97.88 112 LEU A C 1
ATOM 844 O O . LEU A 1 112 ? 2.764 4.210 2.293 1.00 97.88 112 LEU A O 1
ATOM 848 N N . GLY A 1 113 ? 3.640 5.726 0.884 1.00 97.19 113 GLY A N 1
ATOM 849 C CA . GLY A 1 113 ? 3.891 6.761 1.878 1.00 97.19 113 GLY A CA 1
ATOM 850 C C . GLY A 1 113 ? 5.212 7.487 1.650 1.00 97.19 113 GLY A C 1
ATOM 851 O O . GLY A 1 113 ? 5.940 7.219 0.695 1.00 97.19 113 GLY A O 1
ATOM 852 N N . ASP A 1 114 ? 5.520 8.401 2.567 1.00 97.81 114 ASP A N 1
ATOM 853 C CA . ASP A 1 114 ? 6.619 9.363 2.436 1.00 97.81 114 ASP A CA 1
ATOM 854 C C . ASP A 1 114 ? 7.970 8.756 2.854 1.00 97.81 114 ASP A C 1
ATOM 856 O O . ASP A 1 114 ? 8.614 9.178 3.816 1.00 97.81 114 ASP A O 1
ATOM 860 N N . TYR A 1 115 ? 8.378 7.703 2.149 1.00 97.81 115 TYR A N 1
ATOM 861 C CA . TYR A 1 115 ? 9.650 7.002 2.314 1.00 97.81 115 TYR A CA 1
ATOM 862 C C . TYR A 1 115 ? 10.050 6.300 1.009 1.00 97.81 115 TYR A C 1
ATOM 864 O O . TYR A 1 115 ? 9.248 6.150 0.089 1.00 97.81 115 TYR A O 1
ATOM 872 N N . VAL A 1 116 ? 11.309 5.863 0.916 1.00 96.94 116 VAL A N 1
ATOM 873 C CA . VAL A 1 116 ? 11.870 5.250 -0.300 1.00 96.94 116 VAL A CA 1
ATOM 874 C C . VAL A 1 116 ? 12.175 3.772 -0.061 1.00 96.94 116 VAL A C 1
ATOM 876 O O . VAL A 1 116 ? 12.731 3.400 0.972 1.00 96.94 116 VAL A O 1
ATOM 879 N N . LEU A 1 117 ? 11.818 2.933 -1.036 1.00 96.56 117 LEU A N 1
ATOM 880 C CA . LEU A 1 117 ? 12.137 1.505 -1.087 1.00 96.56 117 LEU A CA 1
ATOM 881 C C . LEU A 1 117 ? 13.141 1.231 -2.214 1.00 96.56 117 LEU A C 1
ATOM 883 O O . LEU A 1 117 ? 13.259 2.015 -3.149 1.00 96.56 117 LEU A O 1
ATOM 887 N N . GLY A 1 118 ? 13.835 0.091 -2.155 1.00 93.81 118 GLY A N 1
ATOM 888 C CA . GLY A 1 118 ? 14.798 -0.304 -3.195 1.00 93.81 118 GLY A CA 1
ATOM 889 C C . GLY A 1 118 ? 14.176 -0.748 -4.529 1.00 93.81 118 GLY A C 1
ATOM 890 O O . GLY A 1 118 ? 14.907 -0.981 -5.489 1.00 93.81 118 GLY A O 1
ATOM 891 N N . GLY A 1 119 ? 12.852 -0.900 -4.591 1.00 94.81 119 GLY A N 1
ATOM 892 C CA . GLY A 1 119 ? 12.124 -1.327 -5.782 1.00 94.81 119 GLY A CA 1
ATOM 893 C C . GLY A 1 119 ? 10.621 -1.443 -5.535 1.00 94.81 119 GLY A C 1
ATOM 894 O O . GLY A 1 119 ? 10.164 -1.517 -4.387 1.00 94.81 119 GLY A O 1
ATOM 895 N N . GLY A 1 120 ? 9.854 -1.453 -6.622 1.00 97.62 120 GLY A N 1
ATOM 896 C CA . GLY A 1 120 ? 8.395 -1.510 -6.603 1.00 97.62 120 GLY A CA 1
ATOM 897 C C . GLY A 1 120 ? 7.814 -2.858 -6.169 1.00 97.62 120 GLY A C 1
ATOM 898 O O . GLY A 1 120 ? 6.628 -2.929 -5.865 1.00 97.62 120 GLY A O 1
ATOM 899 N N . GLU A 1 121 ? 8.610 -3.927 -6.087 1.00 98.12 121 GLU A N 1
ATOM 900 C CA . GLU A 1 121 ? 8.116 -5.273 -5.771 1.00 98.12 121 GLU A CA 1
ATOM 901 C C . GLU A 1 121 ? 7.540 -5.361 -4.359 1.00 98.12 121 GLU A C 1
ATOM 903 O O . GLU A 1 121 ? 6.451 -5.896 -4.169 1.00 98.12 121 GLU A O 1
ATOM 908 N N . ILE A 1 122 ? 8.228 -4.787 -3.368 1.00 97.75 122 ILE A N 1
ATOM 909 C CA . ILE A 1 122 ? 7.716 -4.741 -1.992 1.00 97.75 122 ILE A CA 1
ATOM 910 C C . ILE A 1 122 ? 6.440 -3.902 -1.934 1.00 97.75 122 ILE A C 1
ATOM 912 O O . ILE A 1 122 ? 5.493 -4.272 -1.242 1.00 97.75 122 ILE A O 1
ATOM 916 N N . ALA A 1 123 ? 6.378 -2.815 -2.706 1.00 98.12 123 ALA A N 1
ATOM 917 C CA . ALA A 1 123 ? 5.184 -1.991 -2.774 1.00 98.12 123 ALA A CA 1
ATOM 918 C C . ALA A 1 123 ? 3.988 -2.734 -3.387 1.00 98.12 123 ALA A C 1
ATOM 920 O O . ALA A 1 123 ? 2.894 -2.709 -2.821 1.00 98.12 123 ALA A O 1
ATOM 921 N N . ALA A 1 124 ? 4.209 -3.465 -4.480 1.00 98.25 124 ALA A N 1
ATOM 922 C CA . ALA A 1 124 ? 3.211 -4.345 -5.074 1.00 98.25 124 ALA A CA 1
ATOM 923 C C . ALA A 1 124 ? 2.766 -5.439 -4.093 1.00 98.25 124 ALA A C 1
ATOM 925 O O . ALA A 1 124 ? 1.571 -5.666 -3.945 1.00 98.25 124 ALA A O 1
ATOM 926 N N . MET A 1 125 ? 3.691 -6.072 -3.363 1.00 97.50 125 MET A N 1
ATOM 927 C CA . MET A 1 125 ? 3.356 -7.097 -2.367 1.00 97.50 125 MET A CA 1
ATOM 928 C C . MET A 1 125 ? 2.489 -6.554 -1.227 1.00 97.50 125 MET A C 1
ATOM 930 O O . MET A 1 125 ? 1.539 -7.223 -0.831 1.00 97.50 125 MET A O 1
ATOM 934 N N . VAL A 1 126 ? 2.779 -5.354 -0.716 1.00 98.31 126 VAL A N 1
ATOM 935 C CA . VAL A 1 126 ? 1.960 -4.699 0.321 1.00 98.31 126 VAL A CA 1
ATOM 936 C C . VAL A 1 126 ? 0.560 -4.389 -0.207 1.00 98.31 126 VAL A C 1
ATOM 938 O O . VAL A 1 126 ? -0.425 -4.697 0.462 1.00 98.31 126 VAL A O 1
ATOM 941 N N . MET A 1 127 ? 0.456 -3.827 -1.416 1.00 98.44 127 MET A N 1
ATOM 942 C CA . MET A 1 127 ? -0.841 -3.557 -2.042 1.00 98.44 127 MET A CA 1
ATOM 943 C C . MET A 1 127 ? -1.631 -4.852 -2.257 1.00 98.44 127 MET A C 1
ATOM 945 O O . MET A 1 127 ? -2.785 -4.936 -1.847 1.00 98.44 127 MET A O 1
ATOM 949 N N . LEU A 1 128 ? -1.004 -5.887 -2.823 1.00 97.38 128 LEU A N 1
ATOM 950 C CA . LEU A 1 128 ? -1.615 -7.203 -3.018 1.00 97.38 128 LEU A CA 1
ATOM 951 C C . LEU A 1 128 ? -2.089 -7.815 -1.697 1.00 97.38 128 LEU A C 1
ATOM 953 O O . LEU A 1 128 ? -3.185 -8.361 -1.654 1.00 97.38 128 LEU A O 1
ATOM 957 N N . GLU A 1 129 ? -1.313 -7.713 -0.617 1.00 96.62 129 GLU A N 1
ATOM 958 C CA . GLU A 1 129 ? -1.710 -8.223 0.700 1.00 96.62 129 GLU A CA 1
ATOM 959 C C . GLU A 1 129 ? -3.021 -7.578 1.172 1.00 96.62 129 GLU A C 1
ATOM 961 O O . GLU A 1 129 ? -3.971 -8.302 1.491 1.00 96.62 129 GLU A O 1
ATOM 966 N N . ALA A 1 130 ? -3.099 -6.244 1.103 1.00 96.44 130 ALA A N 1
ATOM 967 C CA . ALA A 1 130 ? -4.258 -5.460 1.519 1.00 96.44 130 ALA A CA 1
ATOM 968 C C . ALA A 1 130 ? -5.491 -5.665 0.620 1.00 96.44 130 ALA A C 1
ATOM 970 O O . ALA A 1 130 ? -6.618 -5.681 1.115 1.00 96.44 130 ALA A O 1
ATOM 971 N N . ILE A 1 131 ? -5.296 -5.844 -0.690 1.00 96.69 131 ILE A N 1
ATOM 972 C CA . ILE A 1 131 ? -6.376 -6.088 -1.658 1.00 96.69 131 ILE A CA 1
ATOM 973 C C . ILE A 1 131 ? -6.910 -7.513 -1.510 1.00 96.69 131 ILE A C 1
ATOM 975 O O . ILE A 1 131 ? -8.110 -7.718 -1.342 1.00 96.69 131 ILE A O 1
ATOM 979 N N . LEU A 1 132 ? -6.027 -8.516 -1.551 1.00 95.56 132 LEU A N 1
ATOM 980 C CA . LEU A 1 132 ? -6.425 -9.923 -1.630 1.00 95.56 132 LEU A CA 1
ATOM 981 C C . LEU A 1 132 ? -7.193 -10.367 -0.392 1.00 95.56 132 LEU A C 1
ATOM 983 O O . LEU A 1 132 ? -8.128 -11.151 -0.511 1.00 95.56 132 LEU A O 1
ATOM 987 N N . ARG A 1 133 ? -6.859 -9.846 0.794 1.00 93.31 133 ARG A N 1
ATOM 988 C CA . ARG A 1 133 ? -7.632 -10.146 2.007 1.00 93.31 133 ARG A CA 1
ATOM 989 C C . ARG A 1 133 ? -9.102 -9.705 1.901 1.00 93.31 133 ARG A C 1
ATOM 991 O O . ARG A 1 133 ? -9.949 -10.308 2.550 1.00 93.31 133 ARG A O 1
ATOM 998 N N . LEU A 1 134 ? -9.409 -8.689 1.091 1.00 92.62 134 LEU A N 1
ATOM 999 C CA . LEU A 1 134 ? -10.758 -8.149 0.894 1.00 92.62 134 LEU A CA 1
ATOM 1000 C C . LEU A 1 134 ? -11.535 -8.861 -0.225 1.00 92.62 134 LEU A C 1
ATOM 1002 O O . LEU A 1 134 ? -12.738 -8.632 -0.356 1.00 92.62 134 LEU A O 1
ATOM 1006 N N . VAL A 1 135 ? -10.884 -9.724 -1.013 1.00 92.38 135 VAL A N 1
ATOM 1007 C CA . VAL A 1 135 ? -11.552 -10.507 -2.061 1.00 92.38 135 VAL A CA 1
ATOM 1008 C C . VAL A 1 135 ? -12.562 -11.470 -1.413 1.00 92.38 135 VAL A C 1
ATOM 1010 O O . VAL A 1 135 ? -12.215 -12.167 -0.448 1.00 92.38 135 VAL A O 1
ATOM 1013 N N . PRO A 1 136 ? -13.815 -11.536 -1.907 1.00 89.19 136 PRO A N 1
ATOM 1014 C CA . PRO A 1 136 ? -14.832 -12.424 -1.356 1.00 89.19 136 PRO A CA 1
ATOM 1015 C C . PRO A 1 136 ? -14.358 -13.880 -1.260 1.00 89.19 136 PRO A C 1
ATOM 1017 O O . PRO A 1 136 ? -13.867 -14.457 -2.225 1.00 89.19 136 PRO A O 1
ATOM 1020 N N .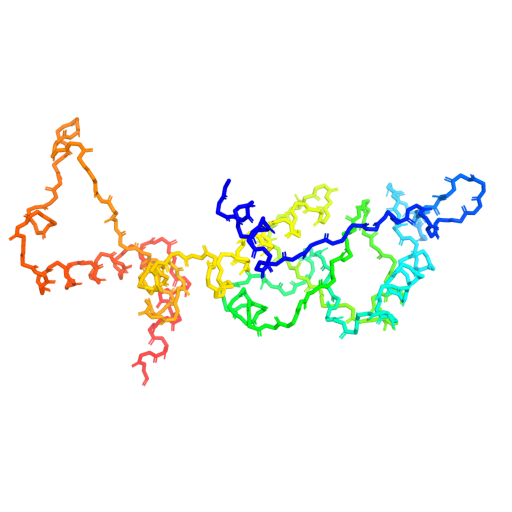 GLY A 1 137 ? -14.517 -14.476 -0.077 1.00 88.81 137 GLY A N 1
ATOM 1021 C CA . GLY A 1 137 ? -14.093 -15.849 0.208 1.00 88.81 137 GLY A CA 1
ATOM 1022 C C . GLY A 1 137 ? -12.651 -15.991 0.706 1.00 88.81 137 GLY A C 1
ATOM 1023 O O . GLY A 1 137 ? -12.310 -17.055 1.215 1.00 88.81 137 GLY A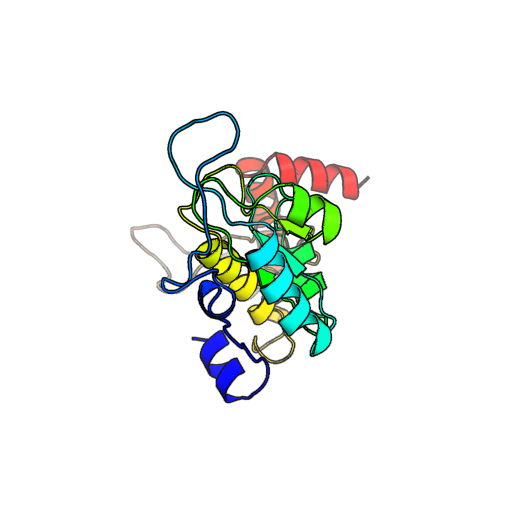 O 1
ATOM 1024 N N . VAL A 1 138 ? -11.815 -14.946 0.618 1.00 90.88 138 VAL A N 1
ATOM 1025 C CA . VAL A 1 138 ? -10.441 -14.998 1.148 1.00 90.88 138 VAL A CA 1
ATOM 1026 C C . VAL A 1 138 ? -10.450 -14.886 2.663 1.00 90.88 138 VAL A C 1
ATOM 1028 O O . VAL A 1 138 ? -9.942 -15.766 3.355 1.00 90.88 138 VAL A O 1
ATOM 1031 N N . MET A 1 139 ? -11.048 -13.824 3.197 1.00 86.56 139 MET A N 1
ATOM 1032 C CA . MET A 1 139 ? -11.367 -13.749 4.618 1.00 86.56 139 MET A CA 1
ATOM 1033 C C . MET A 1 139 ? -12.575 -14.625 4.950 1.00 86.56 139 MET A C 1
ATOM 1035 O O . MET A 1 139 ? -13.516 -14.708 4.169 1.00 86.56 139 MET A O 1
ATOM 1039 N N . GLY A 1 140 ? -12.555 -15.241 6.137 1.00 72.75 140 GLY A N 1
ATOM 1040 C CA . GLY A 1 140 ? -13.644 -16.082 6.639 1.00 72.75 140 GLY A CA 1
ATOM 1041 C C . GLY A 1 140 ? -14.948 -15.307 6.870 1.00 72.75 140 GLY A C 1
ATOM 1042 O O . GLY A 1 140 ? -15.736 -15.098 5.955 1.00 72.75 140 GLY A O 1
ATOM 1043 N N . LYS A 1 141 ? -15.237 -14.912 8.114 1.00 66.94 141 LYS A N 1
ATOM 1044 C CA . LYS A 1 141 ? -16.464 -14.154 8.409 1.00 66.94 141 LYS A CA 1
ATOM 1045 C C . LYS A 1 141 ? -16.332 -12.706 7.927 1.00 66.94 141 LYS A C 1
ATOM 1047 O O . LYS A 1 141 ? -15.405 -12.012 8.331 1.00 66.94 141 LYS A O 1
ATOM 1052 N N . LEU A 1 142 ? -17.310 -12.239 7.146 1.00 60.19 142 LEU A N 1
ATOM 1053 C CA . LEU A 1 142 ? -17.416 -10.849 6.666 1.00 60.19 142 LEU A CA 1
ATOM 1054 C C . LEU A 1 142 ? -17.383 -9.814 7.806 1.00 60.19 142 LEU A C 1
ATOM 1056 O O . LEU A 1 142 ? -16.860 -8.718 7.631 1.00 60.19 142 LEU A O 1
ATOM 1060 N N . GLU A 1 143 ? -17.892 -10.186 8.986 1.00 59.38 143 GLU A N 1
ATOM 1061 C CA . GLU A 1 143 ? -17.912 -9.354 10.198 1.00 59.38 143 GLU A CA 1
ATOM 1062 C C . GLU A 1 143 ? -16.508 -8.921 10.651 1.00 59.38 143 GLU A C 1
ATOM 1064 O O . GLU A 1 143 ? -16.361 -7.856 11.240 1.00 59.38 143 GLU A O 1
ATOM 1069 N N . SER A 1 144 ? -15.463 -9.697 10.335 1.00 62.09 144 SER A N 1
ATOM 1070 C CA . SER A 1 144 ? -14.089 -9.382 10.742 1.00 62.09 144 SER A CA 1
ATOM 1071 C C . SER A 1 144 ? -13.523 -8.121 10.086 1.00 62.09 144 SER A C 1
ATOM 1073 O O . SER A 1 144 ? -12.607 -7.542 10.649 1.00 62.09 144 SER A O 1
ATOM 1075 N N . GLY A 1 145 ? -14.060 -7.677 8.943 1.00 65.69 145 GLY A N 1
ATOM 1076 C CA . GLY A 1 145 ? -13.585 -6.469 8.254 1.00 65.69 145 GLY A CA 1
ATOM 1077 C C . GLY A 1 145 ? -14.297 -5.173 8.658 1.00 65.69 145 GLY A C 1
ATOM 1078 O O . GLY A 1 145 ? -13.862 -4.092 8.262 1.00 65.69 145 GLY A O 1
ATOM 1079 N N . ALA A 1 146 ? -15.408 -5.257 9.399 1.00 72.44 146 ALA A N 1
ATOM 1080 C CA . ALA A 1 146 ? -16.239 -4.090 9.701 1.00 72.44 146 ALA A CA 1
ATOM 1081 C C . ALA A 1 146 ? -15.613 -3.189 10.778 1.00 72.44 146 ALA A C 1
ATOM 1083 O O . ALA A 1 146 ? -15.598 -1.972 10.621 1.00 72.44 146 ALA A O 1
ATOM 1084 N N . ASP A 1 147 ? -15.026 -3.775 11.820 1.00 78.25 147 ASP A N 1
ATOM 1085 C CA . ASP A 1 147 ? -14.482 -3.025 12.963 1.00 78.25 147 ASP A CA 1
ATOM 1086 C C . ASP A 1 147 ? -13.005 -2.613 12.792 1.00 78.25 147 ASP A C 1
ATOM 1088 O O . ASP A 1 147 ? -12.425 -1.985 13.677 1.00 78.25 147 ASP A O 1
ATOM 1092 N N . GLU A 1 148 ? -12.385 -2.942 11.656 1.00 90.00 148 GLU A N 1
ATOM 1093 C CA . GLU A 1 148 ? -10.965 -2.677 11.418 1.00 90.00 148 GLU A CA 1
ATOM 1094 C C . GLU A 1 148 ? -10.633 -1.183 11.322 1.00 90.00 148 GLU A C 1
ATOM 1096 O O . GLU A 1 148 ? -11.453 -0.326 10.972 1.00 90.00 148 GLU A O 1
ATOM 1101 N N . SER A 1 149 ? -9.360 -0.876 11.569 1.00 95.12 149 SER A N 1
ATOM 1102 C CA . SER A 1 149 ? -8.829 0.469 11.365 1.00 95.12 149 SER A CA 1
ATOM 1103 C C . SER A 1 149 ? -9.054 0.938 9.924 1.00 95.12 149 SER A C 1
ATOM 1105 O O . SER A 1 149 ? -8.836 0.193 8.970 1.00 95.12 149 SER A O 1
ATOM 1107 N N . PHE A 1 150 ? -9.447 2.202 9.771 1.00 95.62 150 PHE A N 1
ATOM 1108 C CA . PHE A 1 150 ? -9.687 2.878 8.490 1.00 95.62 150 PHE A CA 1
ATOM 1109 C C . PHE A 1 150 ? -10.884 2.346 7.687 1.00 95.62 150 PHE A C 1
ATOM 1111 O O . PHE A 1 150 ? -11.158 2.868 6.604 1.00 95.62 150 PHE A O 1
ATOM 1118 N N . SER A 1 151 ? -11.614 1.345 8.191 1.00 91.69 151 SER A N 1
ATOM 1119 C CA . SER A 1 151 ? -12.790 0.819 7.503 1.00 91.69 151 SER A CA 1
ATOM 1120 C C . SER A 1 151 ? -13.901 1.888 7.436 1.00 91.69 151 SER A C 1
ATOM 1122 O O . SER A 1 151 ? -14.043 2.701 8.357 1.00 91.69 151 SER A O 1
ATOM 1124 N N . PRO A 1 152 ? -14.743 1.886 6.386 1.00 87.75 152 PRO A N 1
ATOM 1125 C CA . PRO A 1 152 ? -15.921 2.748 6.340 1.00 87.75 152 PRO A CA 1
ATOM 1126 C C . PRO A 1 152 ? -16.910 2.484 7.483 1.00 87.75 152 PRO A C 1
ATOM 1128 O O . PRO A 1 152 ? -17.513 3.422 7.990 1.00 87.75 152 PRO A O 1
ATOM 1131 N N . ALA A 1 153 ? -17.059 1.225 7.911 1.00 87.19 153 ALA A N 1
ATOM 1132 C CA . ALA A 1 153 ? -17.960 0.846 9.002 1.00 87.19 153 ALA A CA 1
ATOM 1133 C C . ALA A 1 153 ? -17.476 1.344 10.378 1.00 87.19 153 ALA A C 1
ATOM 1135 O O . ALA A 1 153 ? -18.294 1.551 11.271 1.00 87.19 153 ALA A O 1
ATOM 1136 N N . ASN A 1 154 ? -16.176 1.618 10.521 1.00 90.94 154 ASN A N 1
ATOM 1137 C CA . ASN A 1 154 ? -15.581 2.269 11.685 1.00 90.94 154 A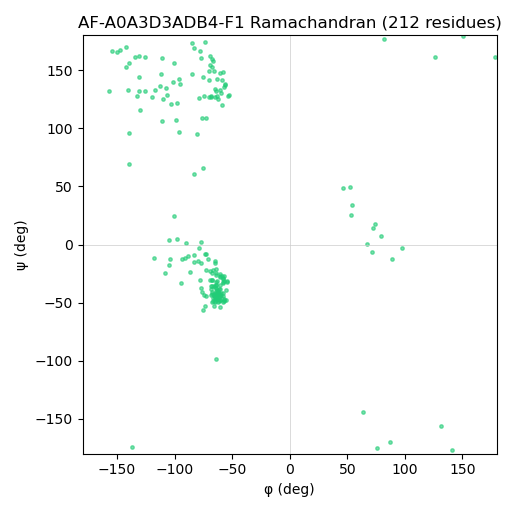SN A CA 1
ATOM 1138 C C . ASN A 1 154 ? -15.308 3.772 11.446 1.00 90.94 154 ASN A C 1
ATOM 1140 O O . ASN A 1 154 ? -14.417 4.359 12.057 1.00 90.94 154 ASN A O 1
ATOM 1144 N N . ASP A 1 155 ? -16.038 4.412 10.525 1.00 92.75 155 ASP A N 1
ATOM 1145 C CA . ASP A 1 155 ? -15.917 5.837 10.171 1.00 92.75 155 ASP A CA 1
ATOM 1146 C C . ASP A 1 155 ? -14.493 6.302 9.801 1.00 92.75 155 ASP A C 1
ATOM 1148 O O . ASP A 1 155 ? -14.151 7.481 9.953 1.00 92.75 155 ASP A O 1
ATOM 1152 N N . GLY A 1 156 ? -13.639 5.393 9.325 1.00 94.25 156 GLY A N 1
ATOM 1153 C CA . GLY A 1 156 ? -12.237 5.671 9.017 1.00 94.25 156 GLY A CA 1
ATOM 1154 C C . GLY A 1 156 ? -11.336 5.871 10.245 1.00 94.25 156 GLY A C 1
ATOM 1155 O O . GLY A 1 156 ? -10.226 6.384 10.096 1.00 94.25 156 GLY A O 1
ATOM 1156 N N . LEU A 1 157 ? -11.796 5.507 11.445 1.00 96.62 157 LEU A N 1
ATOM 1157 C CA . LEU A 1 157 ? -11.047 5.627 12.699 1.00 96.62 157 LEU A CA 1
ATOM 1158 C C . LEU A 1 157 ? -10.097 4.439 12.918 1.00 96.62 157 LEU A C 1
ATOM 1160 O O . LEU A 1 157 ? -10.155 3.429 12.218 1.00 96.62 157 LEU A O 1
ATOM 1164 N N . LEU A 1 158 ? -9.207 4.554 13.906 1.00 97.56 158 LEU A N 1
ATOM 1165 C CA . LEU A 1 158 ? -8.420 3.424 14.402 1.00 97.56 158 LEU A CA 1
ATOM 1166 C C . LEU A 1 158 ? -9.310 2.434 15.158 1.00 97.56 158 LEU A C 1
ATOM 1168 O O . LEU A 1 158 ? -10.283 2.822 15.804 1.00 97.56 158 LEU A O 1
ATOM 1172 N N . GLU A 1 159 ? -8.953 1.159 15.123 1.00 96.12 159 GLU A N 1
ATOM 1173 C CA . GLU A 1 159 ? -9.624 0.120 15.902 1.00 96.12 159 GLU A CA 1
ATOM 1174 C C . GLU A 1 159 ? -9.378 0.301 17.411 1.00 96.12 159 GLU A C 1
ATOM 1176 O O . GLU A 1 159 ? -8.376 0.873 17.854 1.00 96.12 159 GLU A O 1
ATOM 1181 N N . TYR A 1 160 ? -10.323 -0.176 18.214 1.00 95.56 160 TYR A N 1
ATOM 1182 C CA . TYR A 1 160 ? -10.214 -0.206 19.669 1.00 95.56 160 TYR A CA 1
ATOM 1183 C C . TYR A 1 160 ? -9.123 -1.192 20.143 1.00 95.56 160 TYR A C 1
ATOM 1185 O O . TYR A 1 160 ? -8.742 -2.107 19.413 1.00 95.56 160 TYR A O 1
ATOM 1193 N N . PRO A 1 161 ? -8.606 -1.054 21.379 1.00 96.06 161 PRO A N 1
ATOM 1194 C CA . PRO A 1 161 ? -7.620 -1.985 21.912 1.00 96.06 161 PRO A CA 1
ATOM 1195 C C . PRO A 1 161 ? -8.214 -3.388 22.081 1.00 96.06 161 PRO A C 1
ATOM 1197 O O . PRO A 1 161 ? -9.306 -3.566 22.625 1.00 96.06 161 PRO A O 1
ATOM 1200 N N . GLN A 1 162 ? -7.457 -4.383 21.630 1.00 95.50 162 GLN A N 1
ATOM 1201 C CA . GLN A 1 162 ? -7.813 -5.795 21.705 1.00 95.50 162 GLN A CA 1
ATOM 1202 C C . GLN A 1 162 ? -7.176 -6.438 22.939 1.00 95.50 162 GLN A C 1
ATOM 1204 O O . GLN A 1 162 ? -6.033 -6.144 23.287 1.00 95.50 162 GLN A O 1
ATOM 1209 N N . TYR A 1 163 ? -7.914 -7.344 23.576 1.00 96.19 163 TYR A N 1
ATOM 1210 C CA . TYR A 1 163 ? -7.465 -8.086 24.751 1.00 96.19 163 TYR A CA 1
ATOM 1211 C C . TYR A 1 163 ? -7.728 -9.572 24.542 1.00 96.19 163 TYR A C 1
ATOM 1213 O O . TYR A 1 163 ? -8.740 -9.969 23.964 1.00 96.19 163 TYR A O 1
ATOM 1221 N N . THR A 1 164 ? -6.821 -10.403 25.038 1.00 97.31 164 THR A N 1
ATOM 1222 C CA . THR A 1 164 ? -6.984 -11.854 25.074 1.00 97.31 164 THR A CA 1
ATOM 1223 C C . THR A 1 164 ? -6.398 -12.392 26.369 1.00 97.31 164 THR A C 1
ATOM 1225 O O . THR A 1 164 ? -5.752 -11.660 27.112 1.00 97.31 164 THR A O 1
ATOM 1228 N N . ARG A 1 165 ? -6.643 -13.670 26.652 1.00 95.56 165 ARG A N 1
ATOM 1229 C CA . ARG A 1 165 ? -6.141 -14.331 27.861 1.00 95.56 165 ARG A CA 1
ATOM 1230 C C . ARG A 1 165 ? -4.606 -14.261 27.919 1.00 95.56 165 ARG A C 1
ATOM 1232 O O . ARG A 1 165 ? -3.974 -14.373 26.867 1.00 95.56 165 ARG A O 1
ATOM 1239 N N . PRO A 1 166 ? -4.008 -14.201 29.123 1.00 96.19 166 PRO A N 1
ATOM 1240 C CA . PRO A 1 166 ? -4.626 -14.309 30.457 1.00 96.19 166 PRO A CA 1
ATOM 1241 C C . PRO A 1 166 ? -5.350 -13.034 30.930 1.00 96.19 166 PRO A C 1
ATOM 1243 O O . PRO A 1 166 ? -5.181 -11.975 30.348 1.00 96.19 166 PRO A O 1
ATOM 1246 N N . GLN A 1 167 ? -6.163 -13.144 31.993 1.00 96.62 167 GLN A N 1
ATOM 1247 C CA . GLN A 1 167 ? -6.927 -12.010 32.551 1.00 96.62 167 GLN A CA 1
ATOM 1248 C C . GLN A 1 167 ? -6.034 -10.887 33.103 1.00 96.62 167 GLN A C 1
ATOM 1250 O O . GLN A 1 167 ? -6.433 -9.730 33.054 1.00 96.62 167 GLN A O 1
ATOM 1255 N N . SER A 1 168 ? -4.855 -11.230 33.623 1.00 97.62 168 SER A N 1
ATOM 1256 C CA . SER A 1 168 ? -3.872 -10.285 34.153 1.00 97.62 168 SER A CA 1
ATOM 1257 C C . SER A 1 168 ? -2.504 -10.598 33.560 1.00 97.62 168 SER A C 1
ATOM 1259 O O . SER A 1 168 ? -2.090 -11.763 33.541 1.00 97.62 168 SER A O 1
ATOM 1261 N N . PHE A 1 169 ? -1.811 -9.573 33.073 1.00 98.06 169 PHE A N 1
ATOM 1262 C CA . PHE A 1 169 ? -0.439 -9.657 32.580 1.00 98.06 169 PHE A CA 1
ATOM 1263 C C . PHE A 1 169 ? 0.382 -8.541 33.228 1.00 98.06 169 PHE A C 1
ATOM 1265 O O . PHE A 1 169 ? 0.090 -7.370 33.023 1.00 98.06 169 PHE A O 1
ATOM 1272 N N . GLU A 1 170 ? 1.378 -8.895 34.046 1.00 97.56 170 GLU A N 1
ATOM 1273 C CA . GLU A 1 170 ? 2.255 -7.927 34.737 1.00 97.56 170 GLU A CA 1
ATOM 1274 C C . GLU A 1 170 ? 1.497 -6.865 35.570 1.00 97.56 170 GLU A C 1
ATOM 1276 O O . GLU A 1 170 ? 1.923 -5.720 35.688 1.00 97.56 170 GLU A O 1
ATOM 1281 N N . GLY A 1 171 ? 0.356 -7.243 36.161 1.00 96.50 171 GLY A N 1
ATOM 1282 C CA . GLY A 1 171 ? -0.501 -6.329 36.928 1.00 96.50 171 GLY A CA 1
ATOM 1283 C C . GLY A 1 171 ? -1.404 -5.436 36.068 1.00 96.50 171 GLY A C 1
ATOM 1284 O O . GLY A 1 171 ? -2.062 -4.543 36.599 1.00 96.50 171 GLY A O 1
ATOM 1285 N N . LEU A 1 172 ? -1.447 -5.666 34.753 1.00 97.69 172 LEU A N 1
ATOM 1286 C CA . LEU A 1 172 ? -2.384 -5.041 33.827 1.00 97.69 172 LEU A CA 1
ATOM 1287 C C . LEU A 1 172 ? -3.545 -6.000 33.565 1.00 97.69 172 LEU A C 1
ATOM 1289 O O . LEU A 1 172 ? -3.396 -7.008 32.868 1.00 97.69 172 LEU A O 1
ATOM 1293 N N . ASP A 1 173 ? -4.702 -5.676 34.132 1.00 97.62 173 ASP A N 1
ATOM 1294 C CA . ASP A 1 173 ? -5.909 -6.483 33.988 1.00 97.62 173 ASP A CA 1
ATOM 1295 C C . ASP A 1 173 ? -6.678 -6.134 32.707 1.00 97.62 173 ASP A C 1
ATOM 1297 O O . ASP A 1 173 ? -6.735 -4.976 32.275 1.00 97.62 173 ASP A O 1
ATOM 1301 N N . ILE A 1 174 ? -7.324 -7.138 32.108 1.00 97.94 174 ILE A N 1
ATOM 1302 C CA . ILE A 1 174 ? -8.326 -6.908 31.064 1.00 97.94 174 ILE A CA 1
ATOM 1303 C C . ILE A 1 174 ? -9.498 -6.133 31.693 1.00 97.94 174 ILE A C 1
ATOM 1305 O O . ILE A 1 174 ? -10.046 -6.607 32.691 1.00 97.94 174 ILE A O 1
ATOM 1309 N N . PRO A 1 175 ? -9.943 -4.998 31.113 1.00 97.06 175 PRO A N 1
ATOM 1310 C CA . PRO A 1 175 ? -11.035 -4.211 31.680 1.00 97.06 175 PRO A CA 1
ATOM 1311 C C . PRO A 1 175 ? -12.315 -5.032 31.875 1.00 97.06 175 PRO A C 1
ATOM 1313 O O . PRO A 1 175 ? -12.735 -5.740 30.961 1.00 97.06 175 PRO A O 1
ATOM 1316 N N . ASP A 1 176 ? -12.998 -4.856 33.008 1.00 96.00 176 ASP A N 1
ATOM 1317 C CA . ASP A 1 176 ? -14.213 -5.618 33.350 1.00 96.00 176 ASP A CA 1
ATOM 1318 C C . ASP A 1 176 ? -15.306 -5.539 32.276 1.00 96.00 176 ASP A C 1
ATOM 1320 O O . ASP A 1 176 ? -16.048 -6.488 32.045 1.00 96.00 176 ASP A O 1
ATOM 1324 N N . VAL A 1 177 ? -15.406 -4.414 31.561 1.00 96.56 177 VAL A N 1
ATOM 1325 C CA . VAL A 1 177 ? -16.371 -4.246 30.461 1.00 96.56 177 VAL A CA 1
ATOM 1326 C C . VAL A 1 177 ? -16.109 -5.191 29.281 1.00 96.56 177 VAL A C 1
ATOM 1328 O O . VAL A 1 177 ? -17.041 -5.536 28.557 1.00 96.56 177 VAL A O 1
ATOM 1331 N N . VAL A 1 178 ? -14.863 -5.636 29.094 1.00 95.50 178 VAL A N 1
ATOM 1332 C CA . VAL A 1 178 ? -14.46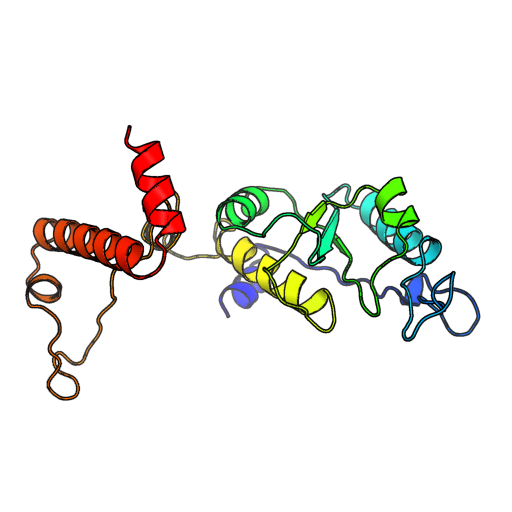4 -6.583 28.042 1.00 95.50 178 VAL A CA 1
ATOM 1333 C C . VAL A 1 178 ? -14.853 -8.015 28.413 1.00 95.50 178 VAL A C 1
ATOM 1335 O O . VAL A 1 178 ? -15.182 -8.802 27.526 1.00 95.50 178 VAL A O 1
ATOM 1338 N N . THR A 1 179 ? -14.875 -8.352 29.705 1.00 93.06 179 THR A N 1
ATOM 1339 C CA . THR A 1 179 ? -15.186 -9.704 30.202 1.00 93.06 179 THR A CA 1
ATOM 1340 C C . THR A 1 179 ? -16.589 -9.851 30.795 1.00 93.06 179 THR A C 1
ATOM 1342 O O . THR A 1 179 ? -17.060 -10.971 30.974 1.00 93.06 179 THR A O 1
ATOM 1345 N N . GLY A 1 180 ? -17.296 -8.747 31.043 1.00 88.50 180 GLY A N 1
ATOM 1346 C CA . GLY A 1 180 ? -18.577 -8.707 31.756 1.00 88.50 180 GLY A CA 1
ATOM 1347 C C . GLY A 1 180 ? -19.818 -9.143 30.967 1.00 88.50 180 GLY A C 1
ATOM 1348 O O . GLY A 1 180 ? -20.922 -9.052 31.496 1.00 88.50 180 GLY A O 1
ATOM 1349 N N . GLY A 1 181 ? -19.679 -9.578 29.709 1.00 91.25 181 GLY A N 1
ATOM 1350 C CA . GLY A 1 181 ? -20.764 -10.163 28.898 1.00 91.25 181 GLY A CA 1
ATOM 1351 C C . GLY A 1 181 ? -21.855 -9.200 28.398 1.00 91.25 181 GLY A C 1
ATOM 1352 O O . GLY A 1 181 ? -22.700 -9.596 27.598 1.00 91.25 181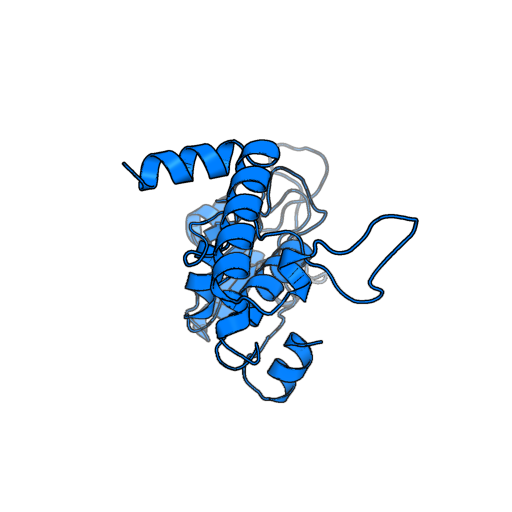 GLY A O 1
ATOM 1353 N N . ASP A 1 182 ? -21.847 -7.930 28.811 1.00 95.44 182 ASP A N 1
ATOM 1354 C CA . ASP A 1 182 ? -22.789 -6.913 28.330 1.00 95.44 182 ASP A CA 1
ATOM 1355 C C . ASP A 1 182 ? -22.345 -6.364 26.963 1.00 95.44 182 ASP A C 1
ATOM 1357 O O . ASP A 1 182 ? -21.536 -5.438 26.866 1.00 95.44 182 ASP A O 1
ATOM 1361 N N . HIS A 1 183 ? -22.896 -6.934 25.889 1.00 94.06 183 HIS A N 1
ATOM 1362 C CA . HIS A 1 183 ? -22.563 -6.557 24.512 1.00 94.06 183 HIS A CA 1
ATOM 1363 C C . HIS A 1 183 ? -22.813 -5.075 24.200 1.00 94.06 183 HIS A C 1
ATOM 1365 O O . HIS A 1 183 ? -22.066 -4.485 23.418 1.00 94.06 183 HIS A O 1
ATOM 1371 N N . LYS A 1 184 ? -23.825 -4.448 24.816 1.00 95.75 184 LYS A N 1
ATOM 1372 C CA . LYS A 1 184 ? -24.140 -3.034 24.573 1.00 95.75 184 LYS A CA 1
ATOM 1373 C C . LYS A 1 184 ? -23.097 -2.132 25.225 1.00 95.75 184 LYS A C 1
ATOM 1375 O O . LYS A 1 184 ? -22.618 -1.196 24.583 1.00 95.75 184 LYS A O 1
ATOM 1380 N N . LYS A 1 185 ? -22.714 -2.423 26.474 1.00 96.31 185 LYS A N 1
ATOM 1381 C CA . LYS A 1 185 ? -21.622 -1.703 27.149 1.00 96.31 185 LYS A CA 1
ATOM 1382 C C . LYS A 1 185 ? -20.290 -1.921 26.444 1.00 96.31 185 LYS A C 1
ATOM 1384 O O . LYS A 1 185 ? -19.547 -0.959 26.276 1.00 96.31 185 LYS A O 1
ATOM 1389 N N . LEU A 1 186 ? -20.018 -3.141 25.983 1.00 95.38 186 LEU A N 1
ATOM 1390 C CA . LEU A 1 186 ? -18.801 -3.453 25.241 1.00 95.38 186 LEU A CA 1
ATOM 1391 C C . LEU A 1 186 ? -18.722 -2.672 23.926 1.00 95.38 186 LEU A C 1
ATOM 1393 O O . LEU A 1 186 ? -17.692 -2.064 23.652 1.00 95.38 186 LEU A O 1
ATOM 1397 N N . ALA A 1 187 ? -19.800 -2.629 23.140 1.00 94.19 187 ALA A N 1
ATOM 1398 C CA . ALA A 1 187 ? -19.839 -1.862 21.894 1.00 94.19 187 ALA A CA 1
ATOM 1399 C C . ALA A 1 187 ? -19.630 -0.355 22.136 1.00 94.19 187 ALA A C 1
ATOM 1401 O O . ALA A 1 187 ? -18.815 0.273 21.461 1.00 94.19 187 ALA A O 1
ATOM 1402 N N . ALA A 1 188 ? -20.301 0.217 23.144 1.00 96.06 188 ALA A N 1
ATOM 1403 C CA . ALA A 1 188 ? -20.119 1.622 23.516 1.00 96.06 188 ALA A CA 1
ATOM 1404 C C . ALA A 1 188 ? -18.683 1.919 23.981 1.00 96.06 188 ALA A C 1
ATOM 1406 O O . ALA A 1 188 ? -18.094 2.924 23.583 1.00 96.06 188 ALA A O 1
ATOM 1407 N N . TRP A 1 189 ? -18.101 1.029 24.788 1.00 97.00 189 TRP A N 1
ATOM 1408 C CA . TRP A 1 189 ? -16.723 1.161 25.249 1.00 97.00 189 TRP A CA 1
ATOM 1409 C C . TRP A 1 189 ? -15.724 1.062 24.091 1.00 97.00 189 TRP A C 1
ATOM 1411 O O . TRP A 1 189 ? -14.850 1.917 23.975 1.00 97.00 189 TRP A O 1
ATOM 1421 N N . ARG A 1 190 ? -15.890 0.085 23.191 1.00 96.00 190 ARG A N 1
ATOM 1422 C CA . ARG A 1 190 ? -15.072 -0.070 21.978 1.00 96.00 190 ARG A CA 1
ATOM 1423 C C . ARG A 1 190 ? -15.094 1.199 21.139 1.00 96.00 190 ARG A C 1
ATOM 1425 O O . ARG A 1 190 ? -14.038 1.717 20.783 1.00 96.00 190 ARG A O 1
ATOM 1432 N N . ARG A 1 191 ? -16.283 1.759 20.903 1.00 95.94 191 ARG A N 1
ATOM 1433 C CA . ARG A 1 191 ? -16.411 3.010 20.156 1.00 95.94 191 ARG A CA 1
ATOM 1434 C C . ARG A 1 191 ? -15.680 4.167 20.838 1.00 95.94 191 ARG A C 1
ATOM 1436 O O . ARG A 1 191 ? -14.897 4.854 20.189 1.00 95.94 191 ARG A O 1
ATOM 1443 N N . ALA A 1 192 ? -15.873 4.346 22.144 1.00 97.25 192 ALA A N 1
ATOM 1444 C CA . ALA A 1 192 ? -15.193 5.398 22.898 1.00 97.25 192 ALA A CA 1
ATOM 1445 C C . ALA A 1 192 ? -13.659 5.249 22.865 1.00 97.25 192 ALA A C 1
ATOM 1447 O O . ALA A 1 192 ? -12.942 6.243 22.748 1.00 97.25 192 ALA A O 1
ATOM 1448 N N . GLN A 1 193 ? -13.143 4.017 22.931 1.00 97.81 193 GLN A N 1
ATOM 1449 C CA . GLN A 1 193 ? -11.707 3.758 22.813 1.00 97.81 193 GLN A CA 1
ATOM 1450 C C . GLN A 1 193 ? -11.172 4.050 21.409 1.00 97.81 193 GLN A C 1
ATOM 1452 O O . GLN A 1 193 ? -10.119 4.671 21.292 1.00 97.81 193 GLN A O 1
ATOM 1457 N N . SER A 1 194 ? -11.889 3.646 20.357 1.00 97.38 194 SER A N 1
ATOM 1458 C CA . SER A 1 194 ? -11.537 3.951 18.963 1.00 97.38 194 SER A CA 1
ATOM 1459 C C . SER A 1 194 ? -11.430 5.464 18.726 1.00 97.38 194 SER A C 1
ATOM 1461 O O . SER A 1 194 ? -10.415 5.949 18.213 1.00 97.38 194 SER A O 1
ATOM 1463 N N . GLU A 1 195 ? -12.427 6.231 19.178 1.00 97.50 195 GLU A N 1
ATOM 1464 C CA . GLU A 1 195 ? -12.434 7.694 19.073 1.00 97.50 195 GLU A CA 1
ATOM 1465 C C . GLU A 1 195 ? -11.270 8.318 19.856 1.00 97.50 195 GLU A C 1
ATOM 1467 O O . GLU A 1 195 ? -10.494 9.097 19.299 1.00 97.50 195 GLU A O 1
ATOM 1472 N N . SER A 1 196 ? -11.083 7.919 21.120 1.00 97.94 196 SER A N 1
ATOM 1473 C CA . SER A 1 196 ? -9.999 8.426 21.973 1.00 97.94 196 SER A CA 1
ATOM 1474 C C . SER A 1 196 ? -8.610 8.120 21.399 1.00 97.94 196 SER A C 1
ATOM 1476 O O . SER A 1 196 ? -7.733 8.990 21.370 1.00 97.94 196 SER A O 1
ATOM 1478 N N . LEU A 1 197 ? -8.404 6.899 20.897 1.00 97.75 197 LEU A N 1
ATOM 1479 C CA . LEU A 1 197 ? -7.140 6.475 20.303 1.00 97.75 197 LEU A CA 1
ATOM 1480 C C . LEU A 1 197 ? -6.839 7.255 19.024 1.00 97.75 197 LEU A C 1
ATOM 1482 O O . LEU A 1 197 ? -5.708 7.709 18.833 1.00 97.75 197 LEU A O 1
ATOM 1486 N N . THR A 1 198 ? -7.852 7.441 18.178 1.00 98.12 198 THR A N 1
ATOM 1487 C CA . THR A 1 198 ? -7.727 8.190 16.925 1.00 98.12 198 THR A CA 1
ATOM 1488 C C . THR A 1 198 ? -7.410 9.651 17.199 1.00 98.12 198 THR A C 1
ATOM 1490 O O . THR A 1 198 ? -6.425 10.160 16.673 1.00 98.12 198 THR A O 1
ATOM 1493 N N . GLN A 1 199 ? -8.145 10.298 18.107 1.00 97.88 199 GLN A N 1
ATOM 1494 C CA . GLN A 1 199 ? -7.868 11.671 18.526 1.00 97.88 199 GLN A CA 1
ATOM 1495 C C . GLN A 1 199 ? -6.430 11.842 19.038 1.00 97.88 199 GLN A C 1
ATOM 1497 O O . GLN A 1 199 ? -5.783 12.845 18.743 1.00 97.88 199 GLN A O 1
ATOM 1502 N N . LYS A 1 200 ? -5.914 10.858 19.787 1.00 98.00 200 LYS A N 1
ATOM 1503 C CA . LYS A 1 200 ? -4.571 10.913 20.376 1.00 98.00 200 LYS A CA 1
ATOM 1504 C C . LYS A 1 200 ? -3.446 10.630 19.374 1.00 98.00 200 LYS A C 1
ATOM 1506 O O . LYS A 1 200 ? -2.372 11.207 19.514 1.00 98.00 200 LYS A O 1
ATOM 1511 N N . ARG A 1 201 ? -3.638 9.702 18.428 1.00 98.06 201 ARG A N 1
ATOM 1512 C CA . ARG A 1 201 ? -2.556 9.178 17.566 1.00 98.06 201 ARG A CA 1
ATOM 1513 C C . ARG A 1 201 ? -2.624 9.637 16.112 1.00 98.06 201 ARG A C 1
ATOM 1515 O O . ARG A 1 201 ? -1.602 9.618 15.436 1.00 98.06 201 ARG A O 1
ATOM 1522 N N . ARG A 1 202 ? -3.808 9.998 15.622 1.00 97.69 202 ARG A N 1
ATOM 1523 C CA . ARG A 1 202 ? -4.087 10.341 14.222 1.00 97.69 202 ARG A CA 1
ATOM 1524 C C . ARG A 1 202 ? -5.037 11.533 14.162 1.00 97.69 202 ARG A C 1
ATOM 1526 O O . ARG A 1 202 ? -6.210 11.414 13.809 1.00 97.69 202 ARG A O 1
ATOM 1533 N N . ALA A 1 203 ? -4.511 12.694 14.559 1.00 97.31 203 ALA A N 1
ATOM 1534 C CA . ALA A 1 203 ? -5.251 13.955 14.573 1.00 97.31 203 ALA A CA 1
ATOM 1535 C C . ALA A 1 203 ? -5.809 14.328 13.186 1.00 97.31 203 ALA A C 1
ATOM 1537 O O . ALA A 1 203 ? -6.864 14.952 13.101 1.00 97.31 203 ALA A O 1
ATOM 1538 N N . ASP A 1 204 ? -5.135 13.898 12.118 1.00 96.62 204 ASP A N 1
ATOM 1539 C CA . ASP A 1 204 ? -5.588 13.991 10.731 1.00 96.62 204 ASP A CA 1
ATOM 1540 C C . ASP A 1 204 ? -6.905 13.226 10.505 1.00 96.62 204 ASP A C 1
ATOM 1542 O O . ASP A 1 204 ? -7.905 13.825 10.105 1.00 96.62 204 ASP A O 1
ATOM 1546 N N . LEU A 1 205 ? -6.959 11.941 10.876 1.00 97.00 205 LEU A N 1
ATOM 1547 C CA . LEU A 1 205 ? -8.173 11.124 10.754 1.00 97.00 205 LEU A CA 1
ATOM 1548 C C . LEU A 1 205 ? -9.301 11.635 11.651 1.00 97.00 205 LEU A C 1
ATOM 1550 O O . LEU A 1 205 ? -10.468 11.618 11.259 1.00 97.00 205 LEU A O 1
ATOM 1554 N N . TRP A 1 206 ? -8.960 12.120 12.848 1.00 97.75 206 TRP A N 1
ATOM 1555 C CA . TRP A 1 206 ? -9.932 12.712 13.762 1.00 97.75 206 TRP A CA 1
ATOM 1556 C C . TRP A 1 206 ? -10.568 13.981 13.185 1.00 97.75 206 TRP A C 1
ATOM 1558 O O . TR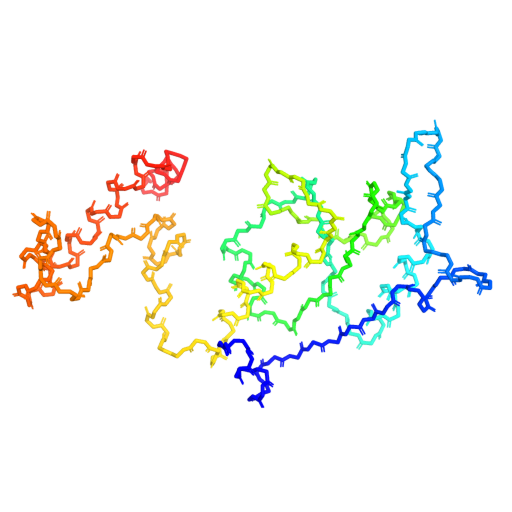P A 1 206 ? -11.786 14.153 13.251 1.00 97.75 206 TRP A O 1
ATOM 1568 N N . ALA A 1 207 ? -9.763 14.861 12.584 1.00 97.38 207 ALA A N 1
ATOM 1569 C CA . ALA A 1 207 ? -10.263 16.069 11.941 1.00 97.38 207 ALA A CA 1
ATOM 1570 C C . ALA A 1 207 ? -11.212 15.739 10.780 1.00 97.38 207 ALA A C 1
ATOM 1572 O O . ALA A 1 207 ? -12.264 16.368 10.653 1.00 97.38 207 ALA A O 1
ATOM 1573 N N . ASP A 1 208 ? -10.883 14.737 9.966 1.00 95.44 208 ASP A N 1
ATOM 1574 C CA . ASP A 1 208 ? -11.737 14.308 8.856 1.00 95.44 208 ASP A CA 1
ATOM 1575 C C . ASP A 1 208 ? -13.034 13.645 9.329 1.00 95.44 208 ASP A C 1
ATOM 1577 O O . ASP A 1 208 ? -14.104 13.931 8.787 1.00 95.44 208 ASP A O 1
ATOM 1581 N N . PHE A 1 209 ? -12.980 12.845 10.395 1.00 96.12 209 PHE A N 1
ATOM 1582 C CA . PHE A 1 209 ? -14.176 12.318 11.053 1.00 96.12 209 PHE A CA 1
ATOM 1583 C C . PHE A 1 209 ? -15.121 13.439 11.516 1.00 96.12 209 PHE A C 1
ATOM 1585 O O . PHE A 1 209 ? -16.317 13.404 11.218 1.00 96.12 209 PHE A O 1
ATOM 1592 N N . LEU A 1 210 ? -14.595 14.477 12.176 1.00 96.38 210 LEU A N 1
ATOM 1593 C CA . LEU A 1 210 ? -15.403 15.614 12.627 1.00 96.38 210 LEU A CA 1
ATOM 1594 C C . LEU A 1 210 ? -16.015 16.414 11.470 1.00 96.38 210 LEU A C 1
ATOM 1596 O O . LEU A 1 210 ? -17.111 16.949 11.629 1.00 96.38 210 LEU A O 1
ATOM 1600 N N . LYS A 1 211 ? -15.335 16.506 10.318 1.00 94.94 211 LYS A N 1
ATOM 1601 C CA . LYS A 1 211 ? -15.892 17.145 9.113 1.00 94.94 211 LYS A CA 1
ATOM 1602 C C . LYS A 1 211 ? -17.060 16.345 8.541 1.00 94.94 211 LYS A C 1
ATOM 1604 O O . LYS A 1 211 ? -18.059 16.952 8.189 1.00 94.94 211 LYS A O 1
ATOM 1609 N N . ARG A 1 212 ? -16.953 15.011 8.480 1.00 91.94 212 ARG A N 1
ATOM 1610 C CA . ARG A 1 212 ? -18.009 14.122 7.951 1.00 91.94 212 ARG A CA 1
ATOM 1611 C C . ARG A 1 212 ? -19.269 14.072 8.820 1.00 91.94 212 ARG A C 1
ATOM 1613 O O . ARG A 1 212 ? -20.329 13.721 8.320 1.00 91.94 212 ARG A O 1
ATOM 1620 N N . LYS A 1 213 ? -19.147 14.372 10.117 1.00 83.31 213 LYS A N 1
ATOM 1621 C CA . LYS A 1 213 ? -20.261 14.353 11.081 1.00 83.31 213 LYS A CA 1
ATOM 1622 C C . LYS A 1 213 ? -21.101 15.642 11.078 1.00 83.31 213 LYS A C 1
ATOM 1624 O O . LYS A 1 213 ? -22.173 15.652 11.679 1.00 83.31 213 LYS A O 1
ATOM 1629 N N . LYS A 1 214 ? -20.589 16.722 10.483 1.00 67.44 214 LYS A N 1
ATOM 1630 C CA . LYS A 1 214 ? -21.313 17.989 10.304 1.00 67.44 214 LYS A CA 1
ATOM 1631 C C . LYS A 1 214 ? -22.192 17.927 9.066 1.00 67.44 214 LYS A C 1
ATOM 1633 O O . LYS A 1 214 ? -23.301 18.491 9.150 1.00 67.44 214 LYS A O 1
#

Sequence (214 aa):
SLQGRALADGLWRMTMHDLRDFGVGKHQNIDDTPAGGGPGMVLRADVAAAAVDHVTAQNPLPVILPSPRGVPFTQSLAQEWAKGDGLIFICNRFEGVDERFIAARQPLEVSLGDYVLGGGEIAAMVMLEAILRLVPGVMGKLESGADESFSPANDGLLEYPQYTRPQSFEGLDIPDVVTGGDHKKLAAWRRAQSESLTQKRRADLWADFLKRKK

Foldseek 3Di:
DLLVVCVVVVLDDDDDDDLLVLADDPRSHQWAADDVHDDKIAGELSSLCVVCVVVCVVPVAAEEEADQPAAEDALVVLLVQLPDPDYHYDKAAMPYHDVVNCVVVVHHYYYPDDDDDRMCPVVVVVSCVSNVCNRPPSPDDPVVQQQDACHVNLVNFHWADDDDDDQDDPNDGDDCLVVVPPPVSVVVVRNVRRLVVCVVPPVPSNVVSVVVVD

Mean predicted aligned error: 4.32 Å

Nearest PDB structures (foldseek):
  8byh-assembly1_B  TM=9.355E-01  e=1.567E-19  Calditerrivibrio nitroreducens DSM 19672
  8b1n-assembly1_A  TM=9.252E-01  e=1.567E-19  Calditerrivibrio nitroreducens DSM 19672
  8byh-assembly1_A  TM=9.326E-01  e=3.351E-19  Calditerrivibrio nitroreducens DSM 19672
  8b1n-assembly1_B  TM=9.276E-01  e=9.835E-19  Calditerrivibrio nitroreducens DSM 19672
  3ky7-assembly1_A-2  TM=7.430E-01  e=1.532E-18  Staphylococcus aureus subsp. aureus MRSA252

Secondary structure (DSSP, 8-state):
-HHHHHHHTTS-------GGGG-BTTTTB-EEPPTT--SS-EE-HHHHHHHHHHHHTT--PPEEEEEEEEEEP-HHHHHHHTTSS--EE----TT-B-HHHHHHH--EEEESSSS--S-HHHHHHHHHHHHHTTSTTTSS-GGGGTSSTT-GGGTTPPPPPP--SSSEETTEEPPHHHHS--HHHHHHHHHHHHHHHHHHH-HHHHHHHHHHT-

pLDDT: mean 94.65, std 6.45, range [59.38, 98.75]

Radius of gyration: 22.26 Å; Cα contacts (8 Å, |Δi|>4): 280; chains: 1; bounding box: 49×41×64 Å